Protein AF-X1EGP6-F1 (afdb_monomer)

Radius of gyration: 18.53 Å; Cα contacts (8 Å, |Δi|>4): 565; chains: 1; bounding box: 40×56×49 Å

Secondary structure (DSSP, 8-state):
--S--SGGGHHHHHHHHHHHHHHTT--EEE-TT--EEEEES--SSEEEEEEE---SS-SS---PEEEEETTTTEEEEE-TT---HHHHHHHHHHHHHHTT-SSEEEEEES-TTTTSHHHHT--GGGTTTEEEEEE---SSSSEEEEEETTEESS-HHHHHHHHHHHHHHT-EEEEES--HHHHHHHTT---B-EEEE--SEESTTSTT-EEEHHHHHHHHHHHHHHHHHH-S---B-PPP--HHHHHHHHHHHHHHHHHTT-----

Structure (mmCIF, N/CA/C/O backbone):
data_AF-X1EGP6-F1
#
_entry.id   AF-X1EGP6-F1
#
loop_
_atom_site.group_PDB
_atom_site.id
_atom_site.type_symbol
_atom_site.label_atom_id
_atom_site.label_alt_id
_atom_site.label_comp_id
_atom_site.label_asym_id
_atom_site.label_entity_id
_atom_site.label_seq_id
_atom_site.pdbx_PDB_ins_code
_atom_site.Cartn_x
_atom_site.Cartn_y
_atom_site.Cartn_z
_atom_site.occupancy
_atom_site.B_iso_or_equiv
_atom_site.auth_seq_id
_atom_site.auth_comp_id
_atom_site.auth_asym_id
_atom_site.auth_atom_id
_atom_site.pdbx_PDB_model_num
ATOM 1 N N . LEU A 1 1 ? 0.114 -5.505 -13.555 1.00 90.62 1 LEU A N 1
ATOM 2 C CA . LEU A 1 1 ? 1.239 -4.947 -14.344 1.00 90.62 1 LEU A CA 1
ATOM 3 C C . LEU A 1 1 ? 0.811 -4.610 -15.776 1.00 90.62 1 LEU A C 1
ATOM 5 O O . LEU A 1 1 ? 0.885 -3.447 -16.137 1.00 90.62 1 LEU A O 1
ATOM 9 N N . SER A 1 2 ? 0.251 -5.545 -16.552 1.00 90.25 2 SER A N 1
ATOM 10 C CA . SER A 1 2 ? -0.150 -5.289 -17.954 1.00 90.25 2 SER A CA 1
ATOM 11 C C . SER A 1 2 ? -1.388 -4.402 -18.164 1.00 90.25 2 SER A C 1
ATOM 13 O O . SER A 1 2 ? -1.715 -4.090 -19.301 1.00 90.25 2 SER A O 1
ATOM 15 N N . VAL A 1 3 ? -2.104 -4.006 -17.109 1.00 90.94 3 VAL A N 1
ATOM 16 C CA . VAL A 1 3 ? -3.270 -3.115 -17.236 1.00 90.94 3 VAL A CA 1
ATOM 17 C C . VAL A 1 3 ? -2.772 -1.675 -17.441 1.00 90.94 3 VAL A C 1
ATOM 19 O O . VAL A 1 3 ? -1.978 -1.217 -16.611 1.00 90.94 3 VAL A O 1
ATOM 22 N N . PRO A 1 4 ? -3.175 -0.972 -18.517 1.00 89.38 4 PRO A N 1
ATOM 23 C CA . PRO A 1 4 ? -2.890 0.453 -18.695 1.00 89.38 4 PRO A CA 1
ATOM 24 C C . PRO A 1 4 ? -3.544 1.284 -17.587 1.00 89.38 4 PRO A C 1
ATOM 26 O O . PRO A 1 4 ? -4.642 0.946 -17.150 1.00 89.38 4 PRO A O 1
ATOM 29 N N . ALA A 1 5 ? -2.881 2.348 -17.133 1.00 87.00 5 ALA A N 1
ATOM 30 C CA . ALA A 1 5 ? -3.402 3.155 -16.026 1.00 87.00 5 ALA A CA 1
ATOM 31 C C . ALA A 1 5 ? -2.986 4.636 -16.043 1.00 87.00 5 ALA A C 1
ATOM 33 O O . ALA A 1 5 ? -3.242 5.350 -15.086 1.00 87.00 5 ALA A O 1
ATOM 34 N N . SER A 1 6 ? -2.347 5.117 -17.107 1.00 83.38 6 SER A N 1
ATOM 35 C CA . SER A 1 6 ? -1.965 6.525 -17.224 1.00 83.38 6 SER A CA 1
ATOM 36 C C . SER A 1 6 ? -3.078 7.373 -17.831 1.00 83.38 6 SER A C 1
ATOM 38 O O . SER A 1 6 ? -3.797 6.894 -18.709 1.00 83.38 6 SER A O 1
ATOM 40 N N . GLY A 1 7 ? -3.210 8.622 -17.360 1.00 78.19 7 GLY A N 1
ATOM 41 C CA . GLY A 1 7 ? -4.213 9.622 -17.772 1.00 78.19 7 GLY A CA 1
ATOM 42 C C . GLY A 1 7 ? -5.573 9.033 -18.168 1.00 78.19 7 GLY A C 1
ATOM 43 O O . GLY A 1 7 ? -6.184 8.311 -17.387 1.00 78.19 7 GLY A O 1
ATOM 44 N N . ASP A 1 8 ? -6.031 9.278 -19.400 1.00 73.62 8 ASP A N 1
ATOM 45 C CA . ASP A 1 8 ? -7.315 8.787 -19.934 1.00 73.62 8 ASP A CA 1
ATOM 46 C C . ASP A 1 8 ? -7.494 7.253 -19.901 1.00 73.62 8 ASP A C 1
ATOM 48 O O . ASP A 1 8 ? -8.613 6.750 -20.015 1.00 73.62 8 ASP A O 1
ATOM 52 N N . CYS A 1 9 ? -6.418 6.475 -19.740 1.00 84.69 9 CYS A N 1
ATOM 53 C CA . CYS A 1 9 ? -6.480 5.017 -19.635 1.00 84.69 9 CYS A CA 1
ATOM 54 C C . CYS A 1 9 ? -6.742 4.510 -18.207 1.00 84.69 9 CYS A C 1
ATOM 56 O O . CYS A 1 9 ? -6.888 3.299 -18.026 1.00 84.69 9 CYS A O 1
ATOM 58 N N . ILE A 1 10 ? -6.850 5.389 -17.204 1.00 89.19 10 ILE A N 1
ATOM 59 C CA . ILE A 1 10 ? -7.122 5.008 -15.806 1.00 89.19 10 ILE A CA 1
ATOM 60 C C . ILE A 1 10 ? -8.377 4.134 -15.653 1.00 89.19 10 ILE A C 1
ATOM 62 O O . ILE A 1 10 ? -8.416 3.218 -14.826 1.00 89.19 10 ILE A O 1
ATOM 66 N N . TYR A 1 11 ? -9.369 4.338 -16.525 1.00 91.88 11 TYR A N 1
ATOM 67 C CA . TYR A 1 11 ? -10.595 3.546 -16.581 1.00 91.88 11 TYR A CA 1
ATOM 68 C C . TYR A 1 11 ? -10.334 2.034 -16.674 1.00 91.88 11 TYR A C 1
ATOM 70 O O . TYR A 1 11 ? -11.084 1.243 -16.101 1.00 91.88 11 TYR A O 1
ATOM 78 N N . PHE A 1 12 ? -9.267 1.598 -17.354 1.00 94.50 12 PHE A N 1
ATOM 79 C CA . PHE A 1 12 ? -8.940 0.173 -17.445 1.00 94.50 12 PHE A CA 1
ATOM 80 C C . PHE A 1 12 ? -8.523 -0.407 -16.093 1.00 94.50 12 PHE A C 1
ATOM 82 O O . PHE A 1 12 ? -8.929 -1.525 -15.764 1.00 94.50 12 PHE A O 1
ATOM 89 N N . MET A 1 13 ? -7.763 0.348 -15.296 1.00 95.94 13 MET A N 1
ATOM 90 C CA . MET A 1 13 ? -7.395 -0.056 -13.940 1.00 95.94 13 MET A CA 1
ATOM 91 C C . MET A 1 13 ? -8.609 -0.065 -13.014 1.00 95.94 13 MET A C 1
ATOM 93 O O . MET A 1 13 ? -8.844 -1.055 -12.320 1.00 95.94 13 MET A O 1
ATOM 97 N N . GLN A 1 14 ? -9.432 0.984 -13.068 1.00 96.12 14 GLN A N 1
ATOM 98 C CA . GLN A 1 14 ? -10.674 1.059 -12.297 1.00 96.12 14 GLN A CA 1
ATOM 99 C C . GLN A 1 14 ? -11.585 -0.130 -12.613 1.00 96.12 14 GLN A C 1
ATOM 101 O O . GLN A 1 14 ? -12.039 -0.836 -11.712 1.00 96.12 14 GLN A O 1
ATOM 106 N N . LYS A 1 15 ? -11.791 -0.420 -13.903 1.00 96.56 15 LYS A N 1
ATOM 107 C CA . LYS A 1 15 ? -12.573 -1.573 -14.349 1.00 96.56 15 LYS A CA 1
ATOM 108 C C . LYS A 1 15 ? -11.979 -2.890 -13.854 1.00 96.56 15 LYS A C 1
ATOM 110 O O . LYS A 1 15 ? -12.721 -3.719 -13.335 1.00 96.56 15 LYS A O 1
ATOM 115 N N . TYR A 1 16 ? -10.666 -3.078 -13.982 1.00 97.44 16 TYR A N 1
ATOM 116 C CA . TYR A 1 16 ? -9.986 -4.280 -13.498 1.00 97.44 16 TYR A CA 1
ATOM 117 C C . TYR A 1 16 ? -10.228 -4.507 -11.998 1.00 97.44 16 TYR A C 1
ATOM 119 O O . TYR A 1 16 ? -10.568 -5.618 -11.587 1.00 97.44 16 TYR A O 1
ATOM 127 N N . ILE A 1 17 ? -10.108 -3.453 -11.186 1.00 98.31 17 ILE A N 1
ATOM 128 C CA . ILE A 1 17 ? -10.360 -3.516 -9.744 1.00 98.31 17 ILE A CA 1
ATOM 129 C C . ILE A 1 17 ? -11.830 -3.857 -9.475 1.00 98.31 17 ILE A C 1
ATOM 131 O O . ILE A 1 17 ? -12.106 -4.797 -8.732 1.00 98.31 17 ILE A O 1
ATOM 135 N N . MET A 1 18 ? -12.781 -3.164 -10.103 1.00 98.19 18 MET A N 1
ATOM 136 C CA . MET A 1 18 ? -14.218 -3.401 -9.894 1.00 98.19 18 MET A CA 1
ATOM 137 C C . MET A 1 18 ? -14.656 -4.815 -10.317 1.00 98.19 18 MET A C 1
ATOM 139 O O . MET A 1 18 ? -15.439 -5.461 -9.610 1.00 98.19 18 MET A O 1
ATOM 143 N N . ASP A 1 19 ? -14.113 -5.335 -11.421 1.00 98.12 19 ASP A N 1
ATOM 144 C CA . ASP A 1 19 ? -14.348 -6.710 -11.875 1.00 98.12 19 ASP A CA 1
ATOM 145 C C . ASP A 1 19 ? -13.755 -7.724 -10.874 1.00 98.12 19 ASP A C 1
ATOM 147 O O . ASP A 1 19 ? -14.406 -8.712 -10.516 1.00 98.12 19 ASP A O 1
ATOM 151 N N . PHE A 1 20 ? -12.551 -7.461 -10.346 1.00 98.31 20 PHE A N 1
ATOM 152 C CA . PHE A 1 20 ? -11.940 -8.287 -9.301 1.00 98.31 20 PHE A CA 1
ATOM 153 C C . PHE A 1 20 ? -12.785 -8.313 -8.020 1.00 98.31 20 PHE A C 1
ATOM 155 O O . PHE A 1 20 ? -13.036 -9.393 -7.476 1.00 98.31 20 PHE A O 1
ATOM 162 N N . LEU A 1 21 ? -13.254 -7.154 -7.547 1.00 98.19 21 LEU A N 1
ATOM 163 C CA . LEU A 1 21 ? -14.113 -7.046 -6.364 1.00 98.19 21 LEU A CA 1
ATOM 164 C C . LEU A 1 21 ? -15.401 -7.853 -6.546 1.00 98.19 21 LEU A C 1
ATOM 166 O O . LEU A 1 21 ? -15.738 -8.679 -5.691 1.00 98.19 21 LEU A O 1
ATOM 170 N N . SER A 1 22 ? -16.039 -7.707 -7.709 1.00 97.31 22 SER A N 1
ATOM 171 C CA . SER A 1 22 ? -17.236 -8.462 -8.085 1.00 97.31 22 SER A CA 1
ATOM 172 C C . SER A 1 22 ? -16.985 -9.972 -8.056 1.00 97.31 22 SER A C 1
ATOM 174 O O . SER A 1 22 ? -17.778 -10.717 -7.481 1.00 97.31 22 SER A O 1
ATOM 176 N N . SER A 1 23 ? -15.844 -10.435 -8.583 1.00 97.00 23 SER A N 1
ATOM 177 C CA . SER A 1 23 ? -15.463 -11.858 -8.559 1.00 97.00 23 SER A CA 1
ATOM 178 C C . SER A 1 23 ? -15.250 -12.421 -7.146 1.00 97.00 23 SER A C 1
ATOM 180 O O . SER A 1 23 ? -15.393 -13.623 -6.924 1.00 97.00 23 SER A O 1
ATOM 182 N N . CYS A 1 24 ? -14.937 -11.555 -6.178 1.00 95.31 24 CYS A N 1
ATOM 183 C CA . CYS A 1 24 ? -14.772 -11.913 -4.771 1.00 95.31 24 CYS A CA 1
ATOM 184 C C . CYS A 1 24 ? -16.060 -11.733 -3.948 1.00 95.31 24 CYS A C 1
ATOM 186 O O . CYS A 1 24 ? -16.034 -11.975 -2.740 1.00 95.31 24 CYS A O 1
ATOM 188 N N . GLY A 1 25 ? -17.163 -11.282 -4.559 1.00 96.44 25 GLY A N 1
ATOM 189 C CA . GLY A 1 25 ? -18.397 -10.941 -3.847 1.00 96.44 25 GLY A CA 1
ATOM 190 C C . GLY A 1 25 ? -18.243 -9.745 -2.901 1.00 96.44 25 GLY A C 1
ATOM 191 O O . GLY A 1 25 ? -18.940 -9.665 -1.891 1.00 96.44 25 GLY A O 1
ATOM 192 N N . VAL A 1 26 ? -17.302 -8.843 -3.191 1.00 97.19 26 VAL A N 1
ATOM 193 C CA . VAL A 1 26 ? -17.048 -7.623 -2.417 1.00 97.19 26 VAL A CA 1
ATOM 194 C C . VAL A 1 26 ? -17.556 -6.426 -3.211 1.00 97.19 26 VAL A C 1
ATOM 196 O O . VAL A 1 26 ? -17.335 -6.332 -4.414 1.00 97.19 26 VAL A O 1
ATOM 199 N N . TYR A 1 27 ? -18.232 -5.502 -2.535 1.00 96.25 27 TYR A N 1
ATOM 200 C CA . TYR A 1 27 ? -18.667 -4.246 -3.136 1.00 96.25 27 TYR A CA 1
ATOM 201 C C . TYR A 1 27 ? -17.575 -3.177 -3.002 1.00 96.25 27 TYR A C 1
ATOM 203 O O . TYR A 1 27 ? -16.985 -3.022 -1.931 1.00 96.25 27 TYR A O 1
ATOM 211 N N . GLY A 1 28 ? -17.333 -2.440 -4.085 1.00 97.00 28 GLY A N 1
ATOM 212 C CA . GLY A 1 28 ? -16.542 -1.213 -4.097 1.00 97.00 28 GLY A CA 1
ATOM 213 C C . GLY A 1 28 ? -17.399 -0.044 -4.569 1.00 97.00 28 GLY A C 1
ATOM 214 O O . GLY A 1 28 ? -18.297 -0.227 -5.390 1.00 97.00 28 GLY A O 1
ATOM 215 N N . GLN A 1 29 ? -17.127 1.148 -4.050 1.00 97.56 29 GLN A N 1
ATOM 216 C CA . GLN A 1 29 ? -17.759 2.394 -4.470 1.00 97.56 29 GLN A CA 1
ATOM 217 C C . GLN A 1 29 ? -16.713 3.284 -5.125 1.00 97.56 29 GLN A C 1
ATOM 219 O O . GLN A 1 29 ? -15.664 3.512 -4.535 1.00 97.56 29 GLN A O 1
ATOM 224 N N . MET A 1 30 ? -17.018 3.807 -6.308 1.00 97.56 30 MET A N 1
ATOM 225 C CA . MET A 1 30 ? -16.185 4.808 -6.964 1.00 97.56 30 MET A CA 1
ATOM 226 C C . MET A 1 30 ? -16.781 6.202 -6.746 1.00 97.56 30 MET A C 1
ATOM 228 O O . MET A 1 30 ? -18.004 6.345 -6.823 1.00 97.56 30 MET A O 1
ATOM 232 N N . ASP A 1 31 ? -15.952 7.196 -6.436 1.00 95.94 31 ASP A N 1
ATOM 233 C CA . ASP A 1 31 ? -16.383 8.597 -6.347 1.00 95.94 31 ASP A CA 1
ATOM 234 C C . ASP A 1 31 ? -16.253 9.334 -7.692 1.00 95.94 31 ASP A C 1
ATOM 236 O O . ASP A 1 31 ? -15.893 8.753 -8.717 1.00 95.94 31 ASP A O 1
ATOM 240 N N . GLU A 1 32 ? -16.573 10.629 -7.693 1.00 94.19 32 GLU A N 1
ATOM 241 C CA . GLU A 1 32 ? -16.486 11.483 -8.884 1.00 94.19 32 GLU A CA 1
ATOM 242 C C . GLU A 1 32 ? -15.041 11.764 -9.327 1.00 94.19 32 GLU A C 1
ATOM 244 O O . GLU A 1 32 ? -14.810 12.068 -10.496 1.00 94.19 32 GLU A O 1
ATOM 249 N N . LEU A 1 33 ? -14.070 11.634 -8.417 1.00 93.31 33 LEU A N 1
ATOM 250 C CA . LEU A 1 33 ? -12.639 11.783 -8.699 1.00 93.31 33 LEU A CA 1
ATOM 251 C C . LEU A 1 33 ? -12.014 10.480 -9.213 1.00 93.31 33 LEU A C 1
ATOM 253 O O . LEU A 1 33 ? -10.855 10.465 -9.627 1.00 93.31 33 LEU A O 1
ATOM 257 N N . GLY A 1 34 ? -12.784 9.392 -9.220 1.00 94.31 34 GLY A N 1
ATOM 258 C CA . GLY A 1 34 ? -12.349 8.081 -9.665 1.00 94.31 34 GLY A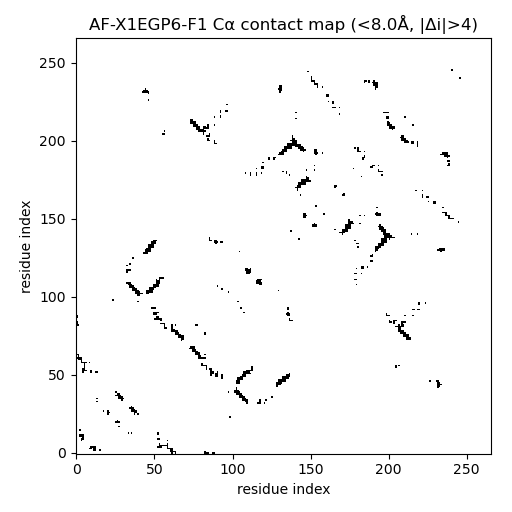 CA 1
ATOM 259 C C . GLY A 1 34 ? -11.623 7.269 -8.596 1.00 94.31 34 GLY A C 1
ATOM 260 O O . GLY A 1 34 ? -11.069 6.229 -8.948 1.00 94.31 34 GLY A O 1
ATOM 261 N N . ASN A 1 35 ? -11.626 7.696 -7.330 1.00 97.38 35 ASN A N 1
ATOM 262 C CA . ASN A 1 35 ? -11.131 6.895 -6.212 1.00 97.38 35 ASN A CA 1
ATOM 263 C C . ASN A 1 35 ? -12.056 5.700 -5.983 1.00 97.38 35 ASN A C 1
ATOM 265 O O . ASN A 1 35 ? -13.274 5.829 -6.107 1.00 97.38 35 ASN A O 1
ATOM 269 N N . ILE A 1 36 ? -11.506 4.552 -5.583 1.00 98.56 36 ILE A N 1
ATOM 270 C CA . ILE A 1 36 ? -12.293 3.352 -5.266 1.00 98.56 36 ILE A CA 1
ATOM 271 C C . ILE A 1 36 ? -12.195 3.040 -3.775 1.00 98.56 36 ILE A C 1
ATOM 273 O O . ILE A 1 36 ? -11.120 2.760 -3.254 1.00 98.56 36 ILE A O 1
ATOM 277 N N . TYR A 1 37 ? -13.343 3.008 -3.108 1.00 98.62 37 TYR A N 1
ATOM 278 C CA . TYR A 1 37 ? -13.504 2.745 -1.684 1.00 98.62 37 TYR A CA 1
ATOM 279 C C . TYR A 1 37 ? -14.101 1.362 -1.444 1.00 98.62 37 TYR A C 1
ATOM 281 O O . TYR A 1 37 ? -15.135 1.000 -2.007 1.00 98.62 37 TYR A O 1
ATOM 289 N N . ILE A 1 38 ? -13.473 0.587 -0.566 1.00 98.75 38 ILE A N 1
ATOM 290 C CA . ILE A 1 38 ? -13.874 -0.782 -0.243 1.00 98.75 38 ILE A CA 1
ATOM 291 C C . ILE A 1 38 ? -13.998 -0.914 1.268 1.00 98.75 38 ILE A C 1
ATOM 293 O O . ILE A 1 38 ? -13.071 -0.596 2.014 1.00 98.75 38 ILE A O 1
ATOM 297 N N . VAL A 1 39 ? -15.128 -1.457 1.719 1.00 98.44 39 VAL A N 1
ATOM 298 C CA . VAL A 1 39 ? -15.353 -1.828 3.119 1.00 98.44 39 VAL A CA 1
ATOM 299 C C . VAL A 1 39 ? -15.719 -3.304 3.172 1.00 98.44 39 VAL A C 1
ATOM 301 O O . VAL A 1 39 ? -16.745 -3.719 2.635 1.00 98.44 39 VAL A O 1
ATOM 304 N N . LYS A 1 40 ? -14.886 -4.109 3.832 1.00 98.38 40 LYS A N 1
ATOM 305 C CA . LYS A 1 40 ? -15.141 -5.533 4.067 1.00 98.38 40 LYS A CA 1
ATOM 306 C C . LYS A 1 40 ? -15.245 -5.803 5.564 1.00 98.38 40 LYS A C 1
ATOM 308 O O . LYS A 1 40 ? -14.425 -5.316 6.342 1.00 98.38 40 LYS A O 1
ATOM 313 N N . GLY A 1 41 ? -16.223 -6.619 5.952 1.00 97.56 41 GLY A N 1
ATOM 314 C CA . GLY A 1 41 ? -16.431 -7.043 7.338 1.00 97.56 41 GLY A CA 1
ATOM 315 C C . GLY A 1 41 ? -17.064 -5.970 8.224 1.00 97.56 41 GLY A C 1
ATOM 316 O O . GLY A 1 41 ? -17.647 -5.004 7.738 1.00 97.56 41 GLY A O 1
ATOM 317 N N . LYS A 1 42 ? -16.987 -6.175 9.544 1.00 97.38 42 LYS A N 1
ATOM 318 C CA . LYS A 1 42 ? -17.475 -5.234 10.564 1.00 97.38 42 LYS A CA 1
ATOM 319 C C . LYS A 1 42 ? -16.436 -5.068 11.668 1.00 97.38 42 LYS A C 1
ATOM 321 O O . LYS A 1 42 ? -15.973 -6.060 12.234 1.00 97.38 42 LYS A O 1
ATOM 326 N N . ALA A 1 43 ? -16.094 -3.831 12.004 1.00 97.19 43 ALA A N 1
ATOM 327 C CA . ALA A 1 43 ? -15.237 -3.490 13.136 1.00 97.19 43 ALA A CA 1
ATOM 328 C C . ALA A 1 43 ? -15.626 -2.132 13.722 1.00 97.19 43 ALA A C 1
ATOM 330 O O . ALA A 1 43 ? -16.236 -1.313 13.047 1.00 97.19 43 ALA A O 1
ATOM 331 N N . LYS A 1 44 ? -15.237 -1.898 14.982 1.00 97.12 44 LYS A N 1
ATOM 332 C CA . LYS A 1 44 ? -15.280 -0.555 15.578 1.00 97.12 44 LYS A CA 1
ATOM 333 C C . LYS A 1 44 ? -14.235 0.363 14.939 1.00 97.12 44 LYS A C 1
ATOM 335 O O . LYS A 1 44 ? -14.513 1.533 14.744 1.00 97.12 44 LYS A O 1
ATOM 340 N N . TYR A 1 45 ? -13.044 -0.180 14.677 1.00 98.56 45 TYR A N 1
ATOM 341 C CA . TYR A 1 45 ? -11.963 0.517 13.991 1.00 98.56 45 TYR A CA 1
ATOM 342 C C . TYR A 1 45 ? -11.316 -0.404 12.956 1.00 98.56 45 TYR A C 1
ATOM 344 O O . TYR A 1 45 ? -10.808 -1.468 13.326 1.00 98.56 45 TYR A O 1
ATOM 352 N N . TYR A 1 46 ? -11.343 -0.026 11.681 1.00 98.81 46 TYR A N 1
ATOM 353 C CA . TYR A 1 46 ? -10.837 -0.849 10.582 1.00 98.81 46 TYR A CA 1
ATOM 354 C C . TYR A 1 46 ? -9.328 -0.663 10.375 1.00 98.81 46 TYR A C 1
ATOM 356 O O . TYR A 1 46 ? -8.844 0.468 10.418 1.00 98.81 46 TYR A O 1
ATOM 364 N N . PRO A 1 47 ? -8.564 -1.731 10.077 1.00 98.75 47 PRO A N 1
ATOM 365 C CA . PRO A 1 47 ? -7.300 -1.551 9.379 1.00 98.75 47 PRO A CA 1
ATOM 366 C C . PRO A 1 47 ? -7.598 -0.938 8.009 1.00 98.75 47 PRO A C 1
ATOM 368 O O . PRO A 1 47 ? -8.488 -1.430 7.310 1.00 98.75 47 PRO A O 1
ATOM 371 N N . CYS A 1 48 ? -6.867 0.108 7.636 1.00 98.81 48 CYS A N 1
ATOM 372 C CA . CYS A 1 48 ? -7.000 0.738 6.330 1.00 98.81 48 CYS A CA 1
ATOM 373 C C . CYS A 1 48 ? -5.736 0.510 5.494 1.00 98.81 48 CYS A C 1
ATOM 375 O O . CYS A 1 48 ? -4.626 0.719 5.986 1.00 98.81 48 CYS A O 1
ATOM 377 N N . LEU A 1 49 ? -5.905 0.050 4.257 1.00 98.88 49 LEU A N 1
ATOM 378 C CA . LEU A 1 49 ? -4.839 -0.062 3.262 1.00 98.88 49 LEU A CA 1
ATOM 379 C C . LEU A 1 49 ? -5.052 0.970 2.160 1.00 98.88 49 LEU A C 1
ATOM 381 O O . LEU A 1 49 ? -6.200 1.263 1.820 1.00 98.88 49 LEU A O 1
ATOM 385 N N . THR A 1 50 ? -3.961 1.470 1.588 1.00 98.56 50 THR A N 1
ATOM 386 C 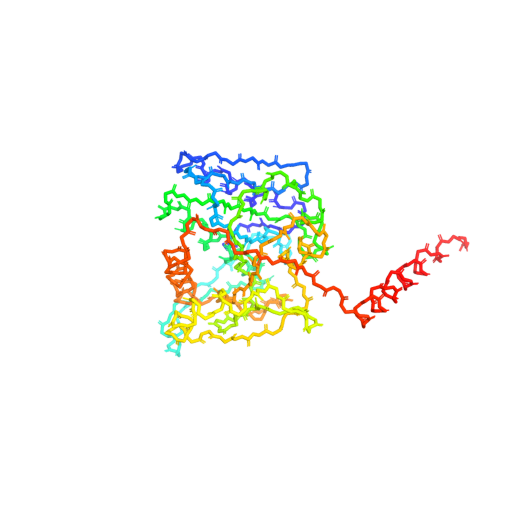CA . THR A 1 50 ? -4.029 2.366 0.434 1.00 98.56 50 THR A CA 1
ATOM 387 C C . THR A 1 50 ? -2.912 2.119 -0.573 1.00 98.56 50 THR A C 1
ATOM 389 O O . THR A 1 50 ? -1.835 1.644 -0.207 1.00 98.56 50 THR A O 1
ATOM 392 N N . ALA A 1 51 ? -3.215 2.426 -1.829 1.00 97.94 51 ALA A N 1
ATOM 393 C CA . ALA A 1 51 ? -2.342 2.418 -2.998 1.00 97.94 51 ALA A CA 1
ATOM 394 C C . ALA A 1 51 ? -2.928 3.396 -4.029 1.00 97.94 51 ALA A C 1
ATOM 396 O O . ALA A 1 51 ? -4.140 3.649 -3.993 1.00 97.94 51 ALA A O 1
ATOM 397 N N . HIS A 1 52 ? -2.122 3.910 -4.953 1.00 96.12 52 HIS A N 1
ATOM 398 C CA . HIS A 1 52 ? -2.640 4.723 -6.058 1.00 96.12 52 HIS A CA 1
ATOM 399 C C . HIS A 1 52 ? -2.821 3.883 -7.328 1.00 96.12 52 HIS A C 1
ATOM 401 O O . HIS A 1 52 ? -2.299 2.773 -7.456 1.00 96.12 52 HIS A O 1
ATOM 407 N N . MET A 1 53 ? -3.701 4.340 -8.218 1.00 94.94 53 MET A N 1
ATOM 408 C CA . MET A 1 53 ? -4.060 3.610 -9.437 1.00 94.94 53 MET A CA 1
ATOM 409 C C . MET A 1 53 ? -3.326 4.103 -10.668 1.00 94.94 53 MET A C 1
ATOM 411 O O . MET A 1 53 ? -3.176 3.327 -11.616 1.00 94.94 53 MET A O 1
ATOM 415 N N . ASP A 1 54 ? -2.960 5.379 -10.687 1.00 89.62 54 ASP A N 1
ATOM 416 C CA . ASP A 1 54 ? -2.307 6.004 -11.816 1.00 89.62 54 ASP A CA 1
ATOM 417 C C . ASP A 1 54 ? -0.839 5.587 -11.937 1.00 89.62 54 ASP A C 1
ATOM 419 O O . ASP A 1 54 ? -0.284 4.823 -11.153 1.00 89.62 54 ASP A O 1
ATOM 423 N N . THR A 1 55 ? -0.231 5.962 -13.053 1.00 88.00 55 THR A N 1
ATOM 424 C CA . THR A 1 55 ? 1.186 5.719 -13.298 1.00 88.00 55 THR A CA 1
ATOM 425 C C . THR A 1 55 ? 1.694 6.760 -14.281 1.00 88.00 55 THR A C 1
ATOM 427 O O . THR A 1 55 ? 0.964 7.170 -15.190 1.00 88.00 55 THR A O 1
ATOM 430 N N . VAL A 1 56 ? 2.956 7.162 -14.145 1.00 85.25 56 VAL A N 1
ATOM 431 C CA . VAL A 1 56 ? 3.589 8.153 -15.035 1.00 85.25 56 VAL A CA 1
ATOM 432 C C . VAL A 1 56 ? 3.897 7.629 -16.444 1.00 85.25 56 VAL A C 1
ATOM 434 O O . VAL A 1 56 ? 4.240 8.408 -17.337 1.00 85.25 56 VAL A O 1
ATOM 437 N N . HIS A 1 57 ? 3.812 6.314 -16.671 1.00 84.38 57 HIS A N 1
ATOM 438 C CA . HIS A 1 57 ? 4.205 5.697 -17.945 1.00 84.38 57 HIS A CA 1
ATOM 439 C C . HIS A 1 57 ? 3.191 5.924 -19.067 1.00 84.38 57 HIS A C 1
ATOM 441 O O . HIS A 1 57 ? 2.031 6.251 -18.844 1.00 84.38 57 HIS A O 1
ATOM 447 N N . ARG A 1 58 ? 3.615 5.737 -20.320 1.00 72.44 58 ARG A N 1
ATOM 448 C CA . ARG A 1 58 ? 2.794 6.039 -21.505 1.00 72.44 58 ARG A CA 1
ATOM 449 C C . ARG A 1 58 ? 1.502 5.221 -21.598 1.00 72.44 58 ARG A C 1
ATOM 451 O O . ARG A 1 58 ? 1.360 4.147 -21.020 1.00 72.44 58 ARG A O 1
ATOM 458 N N . TYR A 1 59 ? 0.581 5.741 -22.408 1.00 65.75 59 TYR A N 1
ATOM 459 C CA . TYR A 1 59 ? -0.734 5.187 -22.747 1.00 65.75 59 TYR A CA 1
ATOM 460 C C . TYR A 1 59 ? -0.656 3.938 -23.642 1.00 65.75 59 TYR A C 1
ATOM 462 O O . TYR A 1 59 ? -1.244 3.888 -24.722 1.00 65.75 59 TYR A O 1
ATOM 470 N N . ALA A 1 60 ? 0.103 2.928 -23.232 1.00 68.25 60 ALA A N 1
ATOM 471 C CA . ALA A 1 60 ? 0.200 1.660 -23.935 1.00 68.25 60 ALA A CA 1
ATOM 472 C C . ALA A 1 60 ? 0.049 0.500 -22.954 1.00 68.25 60 ALA A C 1
ATOM 474 O O . ALA A 1 60 ? 0.349 0.609 -21.768 1.00 68.25 60 ALA A O 1
ATOM 475 N N . THR A 1 61 ? -0.434 -0.636 -23.459 1.00 78.19 61 THR A N 1
ATOM 476 C CA . THR A 1 61 ? -0.398 -1.893 -22.704 1.00 78.19 61 THR A CA 1
ATOM 477 C C . THR A 1 61 ? 1.066 -2.291 -22.522 1.00 78.19 61 THR A C 1
ATOM 479 O O . THR A 1 61 ? 1.725 -2.550 -23.532 1.00 78.19 61 THR A O 1
ATOM 482 N N . PRO A 1 62 ? 1.591 -2.355 -21.283 1.00 79.75 62 PRO A N 1
ATOM 483 C CA . PRO A 1 62 ? 2.980 -2.727 -21.073 1.00 79.75 62 PRO A CA 1
ATOM 484 C C . PRO A 1 62 ? 3.228 -4.151 -21.572 1.00 79.75 62 PRO A C 1
ATOM 486 O O . PRO A 1 62 ? 2.539 -5.094 -21.166 1.00 79.75 62 PRO A O 1
ATOM 489 N N . GLN A 1 63 ? 4.233 -4.310 -22.431 1.00 86.44 63 GLN A N 1
ATOM 490 C CA . GLN A 1 63 ? 4.740 -5.619 -22.839 1.00 86.44 63 GLN A CA 1
ATOM 491 C C . GLN A 1 63 ? 5.616 -6.161 -21.711 1.00 86.44 63 GLN A C 1
ATOM 493 O O . GLN A 1 63 ? 6.818 -5.906 -21.657 1.00 86.44 63 GLN A O 1
ATOM 498 N N . VAL A 1 64 ? 4.979 -6.838 -20.754 1.00 91.12 64 VAL A N 1
ATOM 499 C CA . VAL A 1 64 ? 5.661 -7.350 -19.563 1.00 91.12 64 VAL A CA 1
ATOM 500 C C . VAL A 1 64 ? 6.574 -8.510 -19.946 1.00 91.12 64 VAL A C 1
ATOM 502 O O . VAL A 1 64 ? 6.118 -9.524 -20.473 1.00 91.12 64 VAL A O 1
ATOM 505 N N . VAL A 1 65 ? 7.853 -8.371 -19.620 1.00 93.56 65 VAL A N 1
ATOM 506 C CA . VAL A 1 65 ? 8.864 -9.417 -19.732 1.00 93.56 65 VAL A CA 1
ATOM 507 C C . VAL A 1 65 ? 9.098 -10.009 -18.349 1.00 93.56 65 VAL A C 1
ATOM 509 O O . VAL A 1 65 ? 9.367 -9.290 -17.389 1.00 93.56 65 VAL A O 1
ATOM 512 N N . GLU A 1 66 ? 8.996 -11.331 -18.250 1.00 96.19 66 GLU A N 1
ATOM 513 C CA . GLU A 1 66 ? 9.365 -12.093 -17.058 1.00 96.19 66 GLU A CA 1
ATOM 514 C C . GLU A 1 66 ? 10.763 -12.687 -17.255 1.00 96.19 66 GLU A C 1
ATOM 516 O O . GLU A 1 66 ? 11.052 -13.311 -18.276 1.00 96.19 66 GLU A O 1
ATOM 521 N N . SER A 1 67 ? 11.623 -12.526 -16.255 1.00 96.00 67 SER A N 1
ATOM 522 C CA . SER A 1 67 ? 12.929 -13.183 -16.180 1.00 96.00 67 SER A CA 1
ATOM 523 C C . SER A 1 67 ? 13.163 -13.739 -14.778 1.00 96.00 67 SER A C 1
ATOM 525 O O . SER A 1 67 ? 12.493 -13.338 -13.826 1.00 96.00 67 SER A O 1
ATOM 527 N N . PHE A 1 68 ? 14.111 -14.663 -14.633 1.00 96.88 68 PHE A N 1
ATOM 528 C CA . PHE A 1 68 ? 14.582 -15.115 -13.327 1.00 96.88 68 PHE A CA 1
ATOM 529 C C . PHE A 1 68 ? 15.944 -14.488 -13.025 1.00 96.88 68 PHE A C 1
ATOM 531 O O . PHE A 1 68 ? 16.864 -14.613 -13.831 1.00 96.88 68 PHE A O 1
ATOM 538 N N . ASP A 1 69 ? 16.079 -13.844 -11.866 1.00 93.94 69 ASP A N 1
ATOM 539 C CA . ASP A 1 69 ? 17.351 -13.297 -11.390 1.00 93.94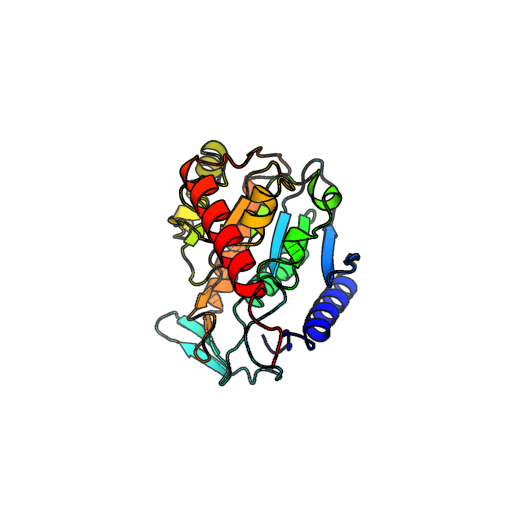 69 ASP A CA 1
ATOM 540 C C . ASP A 1 69 ? 17.892 -14.170 -10.249 1.00 93.94 69 ASP A C 1
ATOM 542 O O . ASP A 1 69 ? 17.289 -14.297 -9.177 1.00 93.94 69 ASP A O 1
ATOM 546 N N . GLU A 1 70 ? 19.052 -14.785 -10.483 1.00 93.06 70 GLU A N 1
ATOM 547 C CA . GLU A 1 70 ? 19.731 -15.657 -9.523 1.00 93.06 70 GLU A CA 1
ATOM 548 C C . GLU A 1 70 ? 20.179 -14.915 -8.256 1.00 93.06 70 GLU A C 1
ATOM 550 O O . GLU A 1 70 ? 20.226 -15.516 -7.182 1.00 93.06 70 GLU A O 1
ATOM 555 N N . LYS A 1 71 ? 20.463 -13.606 -8.334 1.00 89.62 71 LYS A N 1
ATOM 556 C CA . LYS A 1 71 ? 20.941 -12.816 -7.186 1.00 89.62 71 LYS A CA 1
ATOM 557 C C . LYS A 1 71 ? 19.867 -12.662 -6.118 1.00 89.62 71 LYS A C 1
ATOM 559 O O . LYS A 1 71 ? 20.164 -12.760 -4.929 1.00 89.62 71 LYS A O 1
ATOM 564 N N . CYS A 1 72 ? 18.623 -12.424 -6.527 1.00 87.81 72 CYS A N 1
ATOM 565 C CA . CYS A 1 72 ? 17.481 -12.356 -5.612 1.00 87.81 72 CYS A CA 1
ATOM 566 C C . CYS A 1 72 ? 16.719 -13.693 -5.512 1.00 87.81 72 CYS A C 1
ATOM 568 O O . CYS A 1 72 ? 15.861 -13.859 -4.630 1.00 87.81 72 CYS A O 1
ATOM 570 N N . ASN A 1 73 ? 17.075 -14.669 -6.359 1.00 93.19 73 ASN A N 1
ATOM 571 C CA . ASN A 1 73 ? 16.431 -15.974 -6.491 1.00 93.19 73 ASN A CA 1
ATOM 572 C C . ASN A 1 73 ? 14.907 -15.808 -6.603 1.00 93.19 73 ASN A C 1
ATOM 574 O O . ASN A 1 73 ? 14.141 -16.306 -5.767 1.00 93.19 73 ASN A O 1
ATOM 578 N N . SER A 1 74 ? 14.495 -14.996 -7.577 1.00 96.75 74 SER A N 1
ATOM 579 C CA . SER A 1 74 ? 13.116 -14.556 -7.778 1.00 96.75 74 SER A CA 1
ATOM 580 C C . SER A 1 74 ? 12.850 -14.274 -9.249 1.00 96.75 74 SER A C 1
ATOM 582 O O . SER A 1 74 ? 13.756 -13.934 -10.010 1.00 96.75 74 SER A O 1
ATOM 584 N N . LYS A 1 75 ? 11.570 -14.329 -9.621 1.00 97.75 75 LYS A N 1
ATOM 585 C CA . LYS A 1 75 ? 11.109 -13.680 -10.841 1.00 97.75 75 LYS A CA 1
ATOM 586 C C . LYS A 1 75 ? 11.250 -12.167 -10.719 1.00 97.75 75 LYS A C 1
ATOM 588 O O . LYS A 1 75 ? 10.984 -11.597 -9.651 1.00 97.75 75 LYS A O 1
ATOM 593 N N . VAL A 1 76 ? 11.652 -11.556 -11.823 1.00 97.44 76 VAL A N 1
ATOM 594 C CA . VAL A 1 76 ? 11.750 -10.117 -12.031 1.00 97.44 76 VAL A CA 1
ATOM 595 C C . VAL A 1 76 ? 10.941 -9.769 -13.272 1.00 97.44 76 VAL A C 1
ATOM 597 O O . VAL A 1 76 ? 11.093 -10.411 -14.316 1.00 97.44 76 VAL A O 1
ATOM 600 N N . PHE A 1 77 ? 10.088 -8.759 -13.144 1.00 97.31 77 PHE A N 1
ATOM 601 C CA . PHE A 1 77 ? 9.231 -8.273 -14.218 1.00 97.31 77 PHE A CA 1
ATOM 602 C C . PHE A 1 77 ? 9.680 -6.890 -14.670 1.00 97.31 77 PHE A C 1
ATOM 604 O O . PHE A 1 77 ? 9.879 -6.012 -13.831 1.00 97.31 77 PHE A O 1
ATOM 611 N N . THR A 1 78 ? 9.791 -6.691 -15.980 1.00 95.31 78 THR A N 1
ATOM 612 C CA . THR A 1 78 ? 10.134 -5.405 -16.610 1.00 95.31 78 THR A CA 1
ATOM 613 C C . THR A 1 78 ? 9.217 -5.126 -17.801 1.00 95.31 78 THR A C 1
ATOM 615 O O . THR A 1 78 ? 8.459 -5.999 -18.226 1.00 95.31 78 THR A O 1
ATOM 618 N N . ALA A 1 79 ? 9.253 -3.909 -18.339 1.00 93.12 79 ALA A N 1
ATOM 619 C CA . ALA A 1 79 ? 8.649 -3.570 -19.626 1.00 93.12 79 ALA A CA 1
ATOM 620 C C . ALA A 1 79 ? 9.460 -2.444 -20.281 1.00 93.12 79 ALA A C 1
ATOM 622 O O . ALA A 1 79 ? 9.987 -1.589 -19.578 1.00 93.12 79 ALA A O 1
ATOM 623 N N . GLU A 1 80 ? 9.556 -2.440 -21.612 1.00 88.81 80 GLU A N 1
ATOM 624 C CA . GLU A 1 80 ? 10.418 -1.509 -22.363 1.00 88.81 80 GLU A CA 1
ATOM 625 C C . GLU A 1 80 ? 10.071 -0.027 -22.134 1.00 88.81 80 GLU A C 1
ATOM 627 O O . GLU A 1 80 ? 10.966 0.806 -22.020 1.00 88.81 80 GLU A O 1
ATOM 632 N N . GLU A 1 81 ? 8.782 0.303 -22.016 1.00 86.75 81 GLU A N 1
ATOM 633 C CA . GLU A 1 81 ? 8.305 1.671 -21.760 1.00 86.75 81 GLU A CA 1
ATOM 634 C C . GLU A 1 81 ? 7.961 1.925 -20.280 1.00 86.75 81 GLU A C 1
ATOM 636 O O . GLU A 1 81 ? 7.189 2.832 -19.972 1.00 86.75 81 GLU A O 1
ATOM 641 N N . GLY A 1 82 ? 8.528 1.134 -19.363 1.00 88.81 82 GLY A N 1
ATOM 642 C CA . GLY A 1 82 ? 8.173 1.158 -17.945 1.00 88.81 82 GLY A CA 1
ATOM 643 C C . GLY A 1 82 ? 6.965 0.273 -17.630 1.00 88.81 82 GLY A C 1
ATOM 644 O O . GLY A 1 82 ? 6.026 0.122 -18.416 1.00 88.81 82 GLY A O 1
ATOM 645 N N . ILE A 1 83 ? 7.012 -0.395 -16.477 1.00 92.56 83 ILE A N 1
ATOM 646 C CA . ILE A 1 83 ? 6.035 -1.434 -16.121 1.00 92.56 83 ILE A CA 1
ATOM 647 C C . ILE A 1 83 ? 4.851 -0.893 -15.298 1.00 92.56 83 ILE A C 1
ATOM 649 O O . ILE A 1 83 ? 3.769 -1.501 -15.274 1.00 92.56 83 ILE A O 1
ATOM 653 N N . GLY A 1 84 ? 5.026 0.268 -14.664 1.00 93.19 84 GLY A N 1
ATOM 654 C CA . GLY A 1 84 ? 4.090 0.834 -13.695 1.00 93.19 84 GLY A CA 1
ATOM 655 C C . GLY A 1 84 ? 4.049 -0.017 -12.443 1.00 93.19 84 GLY A C 1
ATOM 656 O O . GLY A 1 84 ? 2.978 -0.450 -12.037 1.00 93.19 84 GLY A O 1
ATOM 657 N N . GLY A 1 85 ? 5.219 -0.379 -11.920 1.00 94.50 85 GLY A N 1
ATOM 658 C CA . GLY A 1 85 ? 5.330 -1.017 -10.612 1.00 94.50 85 GLY A CA 1
ATOM 659 C C . GLY A 1 85 ? 4.760 -0.099 -9.533 1.00 94.50 85 GLY A C 1
ATOM 660 O O . GLY A 1 85 ? 3.960 -0.563 -8.725 1.00 94.50 85 GLY A O 1
ATOM 661 N N . ASP A 1 86 ? 5.105 1.179 -9.636 1.00 93.69 86 ASP A N 1
ATOM 662 C CA . ASP A 1 86 ? 4.519 2.357 -9.006 1.00 93.69 86 ASP A CA 1
ATOM 663 C C . ASP A 1 86 ? 3.175 2.734 -9.689 1.00 93.69 86 ASP A C 1
ATOM 665 O O . ASP A 1 86 ? 3.158 3.134 -10.861 1.00 93.69 86 ASP A O 1
ATOM 669 N N . ASP A 1 87 ? 2.007 2.487 -9.081 1.00 94.94 87 ASP A N 1
ATOM 670 C CA . ASP A 1 87 ? 1.788 1.671 -7.866 1.00 94.94 87 ASP A CA 1
ATOM 671 C C . ASP A 1 87 ? 0.889 0.441 -8.108 1.00 94.94 87 ASP A C 1
ATOM 673 O O . ASP A 1 87 ? 0.132 -0.047 -7.258 1.00 94.94 87 ASP A O 1
ATOM 677 N N . LYS A 1 88 ? 1.005 -0.187 -9.289 1.00 96.69 88 LYS A N 1
ATOM 678 C CA . LYS A 1 88 ? 0.294 -1.457 -9.553 1.00 96.69 88 LYS A CA 1
ATOM 679 C C . LYS A 1 88 ? 0.718 -2.576 -8.597 1.00 96.69 88 LYS A C 1
ATOM 681 O O . LYS A 1 88 ? -0.025 -3.555 -8.446 1.00 96.69 88 LYS A O 1
ATOM 686 N N . VAL A 1 89 ? 1.901 -2.484 -7.986 1.00 98.12 89 VAL A N 1
ATOM 687 C CA . VAL A 1 89 ? 2.333 -3.402 -6.927 1.00 98.12 89 VAL A CA 1
ATOM 688 C C . VAL A 1 89 ? 1.505 -3.186 -5.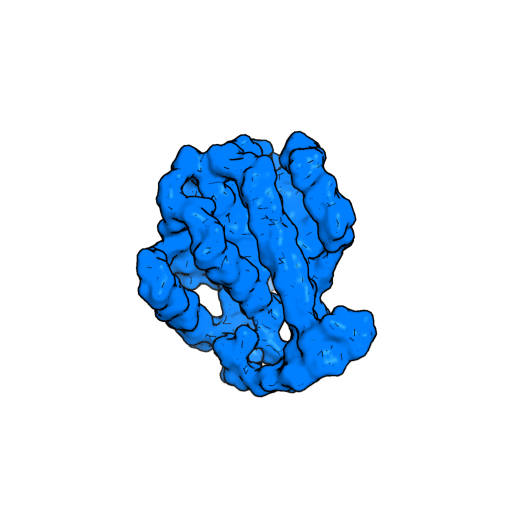662 1.00 98.12 89 VAL A C 1
ATOM 690 O O . VAL A 1 89 ? 0.967 -4.172 -5.150 1.00 98.12 89 VAL A O 1
ATOM 693 N N . GLY A 1 90 ? 1.327 -1.949 -5.192 1.00 98.44 90 GLY A N 1
ATOM 694 C CA . GLY A 1 90 ? 0.467 -1.628 -4.055 1.00 98.44 90 GLY A CA 1
ATOM 695 C C . GLY A 1 90 ? -0.968 -2.103 -4.253 1.00 98.44 90 GLY A C 1
ATOM 696 O O . GLY A 1 90 ? -1.525 -2.772 -3.371 1.00 98.44 90 GLY A O 1
ATOM 697 N N . ILE A 1 91 ? -1.529 -1.906 -5.454 1.00 98.62 91 ILE A N 1
ATOM 698 C CA . ILE A 1 91 ? -2.848 -2.447 -5.829 1.00 98.62 91 ILE A CA 1
ATOM 699 C C . ILE A 1 91 ? -2.881 -3.968 -5.645 1.00 98.62 91 ILE A C 1
ATOM 701 O O . ILE A 1 91 ? -3.764 -4.510 -4.972 1.00 98.62 91 ILE A O 1
ATOM 705 N N . PHE A 1 92 ? -1.902 -4.683 -6.206 1.00 98.69 92 PHE A N 1
ATOM 706 C CA . PHE A 1 92 ? -1.835 -6.140 -6.102 1.00 98.69 92 PHE A CA 1
ATOM 707 C C . PHE A 1 92 ? -1.717 -6.623 -4.649 1.00 98.69 92 PHE A C 1
ATOM 709 O O . PHE A 1 92 ? -2.375 -7.600 -4.266 1.00 98.69 92 PHE A O 1
ATOM 716 N N . VAL A 1 93 ? -0.916 -5.945 -3.823 1.00 98.81 93 VAL A N 1
ATOM 717 C CA . VAL A 1 93 ? -0.770 -6.258 -2.394 1.00 98.81 93 VAL A CA 1
ATOM 718 C C . VAL A 1 93 ? -2.101 -6.069 -1.664 1.00 98.81 93 VAL A C 1
ATOM 720 O O . VAL A 1 93 ? -2.540 -6.977 -0.951 1.00 98.81 93 VAL A O 1
ATOM 723 N N . CYS A 1 94 ? -2.781 -4.944 -1.883 1.00 98.81 94 CYS A N 1
ATOM 724 C CA . CYS A 1 94 ? -4.074 -4.638 -1.273 1.00 98.81 94 CYS A CA 1
ATOM 725 C C . CYS A 1 94 ? -5.149 -5.666 -1.656 1.00 98.81 94 CYS A C 1
ATOM 727 O O . CYS A 1 94 ? -5.808 -6.230 -0.779 1.00 98.81 94 CYS A O 1
ATOM 729 N N . LEU A 1 95 ? -5.278 -5.994 -2.946 1.00 98.69 95 LEU A N 1
ATOM 730 C CA . LEU A 1 95 ? -6.224 -7.007 -3.429 1.00 98.69 95 LEU A CA 1
ATOM 731 C C . LEU A 1 95 ? -5.897 -8.415 -2.894 1.00 98.69 95 LEU A C 1
ATOM 733 O O . LEU A 1 95 ? -6.797 -9.187 -2.550 1.00 98.69 95 LEU A O 1
ATOM 737 N N . SER A 1 96 ? -4.612 -8.748 -2.751 1.00 98.69 96 SER A N 1
ATOM 738 C CA . SER A 1 96 ? -4.170 -10.016 -2.152 1.00 98.69 96 SER A CA 1
ATOM 739 C C . SER A 1 96 ? -4.532 -10.119 -0.668 1.00 98.69 96 SER A C 1
ATOM 741 O O . SER A 1 96 ? -4.882 -11.200 -0.185 1.00 98.69 96 SER A O 1
ATOM 743 N N . LEU A 1 97 ? -4.458 -9.008 0.067 1.00 98.69 97 LEU A N 1
ATOM 744 C CA . LEU A 1 97 ? -4.846 -8.933 1.475 1.00 98.69 97 LEU A CA 1
ATOM 745 C C . LEU A 1 97 ? -6.367 -8.916 1.651 1.00 98.69 97 LEU A C 1
ATOM 747 O O . LEU A 1 97 ? -6.866 -9.572 2.564 1.00 98.69 97 LEU A O 1
ATOM 751 N N . LEU A 1 98 ? -7.116 -8.282 0.743 1.00 98.62 98 LEU A N 1
ATOM 752 C CA . LEU A 1 98 ? -8.583 -8.310 0.727 1.00 98.62 98 LEU A CA 1
ATOM 753 C C . LEU A 1 98 ? -9.134 -9.743 0.701 1.00 98.62 98 LEU A C 1
ATOM 755 O O . LEU A 1 98 ? -10.130 -10.045 1.360 1.00 98.62 98 LEU A O 1
ATOM 759 N N . LYS A 1 99 ? -8.471 -10.650 -0.027 1.00 98.19 99 LYS A N 1
ATOM 760 C CA . LYS A 1 99 ? -8.838 -12.076 -0.072 1.00 98.19 99 LYS A CA 1
ATOM 761 C C . LYS A 1 99 ? -8.568 -12.821 1.238 1.00 98.19 99 LYS A C 1
ATOM 763 O O . LYS A 1 99 ? -9.205 -13.837 1.486 1.00 98.19 99 LYS A O 1
ATOM 768 N N . GLN A 1 100 ? -7.629 -12.346 2.055 1.00 98.12 100 GLN A N 1
ATOM 769 C CA . GLN A 1 100 ? -7.161 -13.029 3.269 1.00 98.12 100 GLN A CA 1
ATOM 770 C C . GLN A 1 100 ? -7.746 -12.457 4.565 1.00 98.12 100 GLN A C 1
ATOM 772 O O . GLN A 1 100 ? -7.720 -13.131 5.593 1.00 98.12 100 GLN A O 1
ATOM 777 N N . LEU A 1 101 ? -8.211 -11.209 4.540 1.00 98.19 101 LEU A N 1
ATOM 778 C CA . LEU A 1 101 ? -8.751 -10.507 5.699 1.00 98.19 101 LEU A CA 1
ATOM 779 C C . LEU A 1 101 ? -10.277 -10.573 5.700 1.00 98.19 101 LEU A C 1
ATOM 781 O O . LEU A 1 101 ? -10.913 -10.301 4.683 1.00 98.19 101 LEU A O 1
ATOM 785 N N . ASP A 1 102 ? -10.866 -10.872 6.854 1.00 97.50 102 ASP A N 1
ATOM 786 C CA . ASP A 1 102 ? -12.323 -10.830 7.032 1.00 97.50 102 ASP A CA 1
ATOM 787 C C . ASP A 1 102 ? -12.837 -9.398 7.199 1.00 97.50 102 ASP A C 1
ATOM 789 O O . ASP A 1 102 ? -13.948 -9.086 6.771 1.00 97.50 102 ASP A O 1
ATOM 793 N N . THR A 1 103 ? -12.008 -8.523 7.780 1.00 98.38 103 THR A N 1
ATOM 794 C CA . THR A 1 103 ? -12.346 -7.127 8.061 1.00 98.38 103 THR A CA 1
ATOM 795 C C . THR A 1 103 ? -11.208 -6.191 7.660 1.00 98.38 103 THR A C 1
ATOM 797 O O . THR A 1 103 ? -10.104 -6.302 8.194 1.00 98.38 103 THR A O 1
ATOM 800 N N . VAL A 1 104 ? -11.470 -5.274 6.724 1.00 98.75 104 VAL A N 1
ATOM 801 C CA . VAL A 1 104 ? -10.504 -4.280 6.224 1.00 98.75 104 VAL A CA 1
ATOM 802 C C . VAL A 1 104 ? -11.220 -3.171 5.448 1.00 98.75 104 VAL A C 1
ATOM 804 O O . VAL A 1 104 ? -12.234 -3.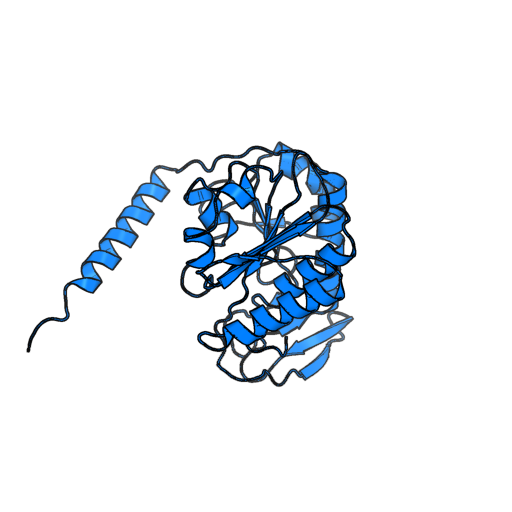430 4.796 1.00 98.75 104 VAL A O 1
ATOM 807 N N . LYS A 1 105 ? -10.684 -1.950 5.505 1.00 98.81 105 LYS A N 1
ATOM 808 C CA . LYS A 1 105 ? -10.988 -0.882 4.548 1.00 98.81 105 LYS A CA 1
ATOM 809 C C . LYS A 1 105 ? -9.829 -0.730 3.570 1.00 98.81 105 LYS A C 1
ATOM 811 O O . LYS A 1 105 ? -8.674 -0.792 3.980 1.00 98.81 105 LYS A O 1
ATOM 816 N N . ILE A 1 106 ? -10.127 -0.548 2.293 1.00 98.81 106 ILE A N 1
ATOM 817 C CA . ILE A 1 106 ? -9.117 -0.277 1.266 1.00 98.81 106 ILE A CA 1
ATOM 818 C C . ILE A 1 106 ? -9.592 0.918 0.457 1.00 98.81 106 ILE A C 1
ATOM 820 O O . ILE A 1 106 ? -10.768 0.972 0.099 1.00 98.81 106 ILE A O 1
ATOM 824 N N . VAL A 1 107 ? -8.694 1.855 0.192 1.00 98.62 107 VAL A N 1
ATOM 825 C CA . VAL A 1 107 ? -8.923 2.935 -0.763 1.00 98.62 107 VAL A CA 1
ATOM 826 C C . VAL A 1 107 ? -7.855 2.867 -1.845 1.00 98.62 107 VAL A C 1
ATOM 828 O O . VAL A 1 107 ? -6.690 2.614 -1.554 1.00 98.62 107 VAL A O 1
ATOM 831 N N . PHE A 1 108 ? -8.277 3.026 -3.092 1.00 98.44 108 PHE A N 1
ATOM 832 C CA . PHE A 1 108 ? -7.385 3.198 -4.227 1.00 98.44 108 PHE A CA 1
ATOM 833 C C . PHE A 1 108 ? -7.546 4.619 -4.747 1.00 98.44 108 PHE A C 1
ATOM 835 O O . PHE A 1 108 ? -8.638 4.971 -5.202 1.00 98.44 108 PHE A O 1
ATOM 842 N N . PHE A 1 109 ? -6.495 5.426 -4.630 1.00 96.94 109 PHE A N 1
ATOM 843 C CA . PHE A 1 109 ? -6.528 6.827 -5.037 1.00 96.94 109 PHE A CA 1
ATOM 844 C C . PHE A 1 109 ? -6.243 6.990 -6.527 1.00 96.94 109 PHE A C 1
ATOM 846 O O . PHE A 1 109 ? -5.567 6.167 -7.141 1.00 96.94 109 PHE A O 1
ATOM 853 N N . ASN A 1 110 ? -6.800 8.047 -7.108 1.00 92.75 110 ASN A N 1
ATOM 854 C CA . ASN A 1 110 ? -6.511 8.479 -8.467 1.00 92.75 110 ASN A CA 1
ATOM 855 C C . ASN A 1 110 ? -5.736 9.805 -8.458 1.00 92.75 110 ASN A C 1
ATOM 857 O O . ASN A 1 110 ? -6.091 10.727 -7.725 1.00 92.75 110 ASN A O 1
ATOM 861 N N . GLY A 1 111 ? -4.740 9.939 -9.327 1.00 85.19 111 GLY A N 1
ATOM 862 C CA . GLY A 1 111 ? -4.022 11.190 -9.550 1.00 85.19 111 GLY A CA 1
ATOM 863 C C . GLY A 1 111 ? -2.998 11.513 -8.464 1.00 85.19 111 GLY A C 1
ATOM 864 O O . GLY A 1 111 ? -2.794 12.698 -8.182 1.00 85.19 111 GLY A O 1
ATOM 865 N N . GLU A 1 112 ? -2.386 10.500 -7.844 1.00 84.38 112 GLU A N 1
ATOM 866 C CA . GLU A 1 112 ? -1.262 10.689 -6.913 1.00 84.38 112 GLU A CA 1
ATOM 867 C C . GLU A 1 112 ? -0.080 11.321 -7.654 1.00 84.38 112 GLU A C 1
ATOM 869 O O . GLU A 1 112 ? 0.387 12.395 -7.263 1.00 84.38 112 GLU A O 1
ATOM 874 N N . GLU A 1 113 ? 0.242 10.785 -8.835 1.00 80.00 113 GLU A N 1
ATOM 875 C CA . GLU A 1 113 ? 1.378 11.194 -9.672 1.00 80.00 113 GLU A CA 1
ATOM 876 C C . GLU A 1 113 ? 1.205 12.612 -10.244 1.00 80.00 113 GLU A C 1
ATOM 878 O O . GLU A 1 113 ? 2.135 13.233 -10.763 1.00 80.00 113 GLU A O 1
ATOM 883 N N . SER A 1 114 ? -0.019 13.145 -10.165 1.00 76.56 114 SER A N 1
ATOM 884 C CA . SER A 1 114 ? -0.385 14.511 -10.561 1.00 76.56 114 SER A CA 1
ATOM 885 C C . SER A 1 114 ? -0.532 15.465 -9.368 1.00 76.56 114 SER A C 1
ATOM 887 O O . SER A 1 114 ? -1.068 16.563 -9.528 1.00 76.56 114 SER A O 1
ATOM 889 N N . GLY A 1 115 ? -0.047 15.072 -8.186 1.00 74.69 115 GLY A N 1
ATOM 890 C CA . GLY A 1 115 ? -0.032 15.891 -6.974 1.00 74.69 115 GLY A CA 1
ATOM 891 C C . GLY A 1 115 ? -1.092 15.530 -5.933 1.00 74.69 115 GLY A C 1
ATOM 892 O O . GLY A 1 115 ? -1.442 16.391 -5.135 1.00 74.69 115 GLY A O 1
ATOM 893 N N . GLY A 1 116 ? -1.616 14.299 -5.929 1.00 79.88 116 GLY A N 1
ATOM 894 C CA . GLY A 1 116 ? -2.519 13.822 -4.870 1.00 79.88 116 GLY A CA 1
ATOM 895 C C . GLY A 1 116 ? -3.974 14.276 -4.989 1.00 79.88 116 GLY A C 1
ATOM 896 O O . GLY A 1 116 ? -4.659 14.397 -3.976 1.00 79.88 116 GLY A O 1
ATOM 897 N N . THR A 1 117 ? -4.482 14.509 -6.206 1.00 85.12 117 THR A N 1
ATOM 898 C CA . THR A 1 117 ? -5.857 15.026 -6.406 1.00 85.12 117 THR A CA 1
ATOM 899 C C . THR A 1 117 ? -6.920 14.120 -5.766 1.00 85.12 117 THR A C 1
ATOM 901 O O . THR A 1 117 ? -7.887 14.605 -5.175 1.00 85.12 117 THR A O 1
ATOM 904 N N . GLY A 1 118 ? -6.738 12.799 -5.850 1.00 89.75 118 GLY A N 1
ATOM 905 C CA . GLY A 1 118 ? -7.647 11.822 -5.261 1.00 89.75 118 GLY A CA 1
ATOM 906 C C . GLY A 1 118 ? -7.679 11.870 -3.737 1.00 89.75 118 GLY A C 1
ATOM 907 O O . GLY A 1 118 ? -8.765 11.841 -3.157 1.00 89.75 118 GLY A O 1
ATOM 908 N N . SER A 1 119 ? -6.521 11.975 -3.078 1.00 90.38 119 SER A N 1
ATOM 909 C CA . SER A 1 119 ? -6.443 12.065 -1.616 1.00 90.38 119 SER A CA 1
ATOM 910 C C . SER A 1 119 ? -6.875 13.437 -1.082 1.00 90.38 119 SER A C 1
ATOM 912 O O . SER A 1 119 ? -7.536 13.495 -0.041 1.00 90.38 119 SER A O 1
ATOM 914 N N . ASP A 1 120 ? -6.627 14.522 -1.821 1.00 90.06 120 ASP A N 1
ATOM 915 C CA . ASP A 1 120 ? -7.111 15.876 -1.501 1.00 90.06 120 ASP A CA 1
ATOM 916 C C . ASP A 1 120 ? -8.639 15.943 -1.457 1.00 90.06 120 ASP A C 1
ATOM 918 O O . ASP A 1 120 ? -9.240 16.513 -0.541 1.00 90.06 120 ASP A O 1
ATOM 922 N N . GLY A 1 121 ? -9.288 15.335 -2.447 1.00 91.12 121 GLY A N 1
ATOM 923 C CA . GLY A 1 121 ? -10.741 15.304 -2.552 1.00 91.12 121 GLY A CA 1
ATOM 924 C C . GLY A 1 121 ? -11.399 14.097 -1.887 1.00 91.12 121 GLY A C 1
ATOM 925 O O . GLY A 1 121 ? -12.594 13.881 -2.078 1.00 91.12 121 GLY A O 1
ATOM 926 N N . ALA A 1 122 ? -10.648 13.305 -1.115 1.00 93.94 122 ALA A N 1
ATOM 927 C CA . ALA A 1 122 ? -11.153 12.062 -0.553 1.00 93.94 122 ALA A CA 1
ATOM 928 C C . ALA A 1 122 ? -12.348 12.282 0.388 1.00 93.94 122 ALA A C 1
ATOM 930 O O . ALA A 1 122 ? -12.399 13.265 1.130 1.00 93.94 122 ALA A O 1
ATOM 931 N N . ILE A 1 123 ? -13.281 11.327 0.392 1.00 94.62 123 ILE A N 1
ATOM 932 C CA . ILE A 1 123 ? -14.488 11.353 1.227 1.00 94.62 123 ILE A CA 1
ATOM 933 C C . ILE A 1 123 ? -14.125 11.137 2.706 1.00 94.62 123 ILE A C 1
ATOM 935 O O . ILE A 1 123 ? -13.853 10.011 3.122 1.00 94.62 123 ILE A O 1
ATOM 939 N N . ASP A 1 124 ? -14.192 12.194 3.517 1.00 94.44 124 ASP A N 1
ATOM 940 C CA . ASP A 1 124 ? -13.798 12.180 4.939 1.00 94.44 124 ASP A CA 1
ATOM 941 C C . ASP A 1 124 ? -14.514 11.093 5.759 1.00 94.44 124 ASP A C 1
ATOM 943 O O . ASP A 1 124 ? -13.889 10.377 6.545 1.00 94.44 124 ASP A O 1
ATOM 947 N N . SER A 1 125 ? -15.817 10.896 5.519 1.00 96.69 125 SER A N 1
ATOM 948 C CA . SER A 1 125 ? -16.634 9.916 6.252 1.00 96.69 125 SER A CA 1
ATOM 949 C C . SER A 1 125 ? -16.184 8.466 6.048 1.00 96.69 125 SER A C 1
ATOM 951 O O . SER A 1 125 ? -16.486 7.593 6.866 1.00 96.69 125 SER A O 1
ATOM 953 N N . PHE A 1 126 ? -15.408 8.178 4.996 1.00 98.00 126 PHE A N 1
ATOM 954 C CA . PHE A 1 126 ? -14.797 6.865 4.819 1.00 98.00 126 PHE A CA 1
ATOM 955 C C . PHE A 1 126 ? -13.747 6.567 5.900 1.00 98.00 126 PHE A C 1
ATOM 957 O O . PHE A 1 126 ? -13.538 5.393 6.225 1.00 98.00 126 PHE A O 1
ATOM 964 N N . PHE A 1 127 ? -13.113 7.591 6.474 1.00 97.88 127 PHE A N 1
ATOM 965 C CA . PHE A 1 127 ? -12.000 7.441 7.407 1.00 97.88 127 PHE A CA 1
ATOM 966 C C . PHE A 1 127 ? -12.388 7.562 8.890 1.00 97.88 127 PHE A C 1
ATOM 968 O O . PHE A 1 127 ? -11.586 7.210 9.747 1.00 97.88 127 PHE A O 1
ATOM 975 N N . GLU A 1 128 ? -13.608 7.984 9.227 1.00 97.12 128 GLU A N 1
ATOM 976 C CA . GLU A 1 128 ? -14.032 8.236 10.622 1.00 97.12 128 GLU A CA 1
ATOM 977 C C . GLU A 1 128 ? -13.818 7.051 11.585 1.00 97.12 128 GLU A C 1
ATOM 979 O O . GLU A 1 128 ? -13.553 7.229 12.778 1.00 97.12 128 GLU A O 1
ATOM 984 N N . ASP A 1 129 ? -13.924 5.823 11.076 1.00 97.94 129 ASP A N 1
ATOM 985 C CA . ASP A 1 129 ? -13.804 4.581 11.836 1.00 97.94 129 ASP A CA 1
ATOM 986 C C . ASP A 1 129 ? -12.583 3.741 11.422 1.00 97.94 129 ASP A C 1
ATOM 988 O O . ASP A 1 129 ? -12.571 2.524 11.615 1.00 97.94 129 ASP A O 1
ATOM 992 N N . ILE A 1 130 ? -11.519 4.344 10.882 1.00 98.62 130 ILE A N 1
ATOM 993 C CA . ILE A 1 130 ? -10.250 3.620 10.720 1.00 98.62 130 ILE A CA 1
ATOM 994 C C . ILE A 1 130 ? -9.461 3.606 12.032 1.00 98.62 130 ILE A C 1
ATOM 996 O O . ILE A 1 130 ? -9.578 4.479 12.890 1.00 98.62 130 ILE A O 1
ATOM 1000 N N . GLY A 1 131 ? -8.656 2.565 12.216 1.00 98.62 131 GLY A N 1
ATOM 1001 C CA . GLY A 1 131 ? -7.780 2.426 13.373 1.00 98.62 131 GLY A CA 1
ATOM 1002 C C . GLY A 1 131 ? -6.359 2.923 13.127 1.00 98.62 131 GLY A C 1
ATOM 1003 O O . GLY A 1 131 ? -5.695 3.379 14.057 1.00 98.62 131 GLY A O 1
ATOM 1004 N N . TYR A 1 132 ? -5.896 2.768 11.889 1.00 98.81 132 TYR A N 1
ATOM 1005 C CA . TYR A 1 132 ? -4.582 3.133 11.362 1.00 98.81 132 TYR A CA 1
ATOM 1006 C C . TYR A 1 132 ? -4.596 2.912 9.844 1.00 98.81 132 TYR A C 1
ATOM 1008 O O . TYR A 1 132 ? -5.412 2.128 9.342 1.00 98.81 132 TYR A O 1
ATOM 1016 N N . MET A 1 133 ? -3.674 3.556 9.131 1.00 98.69 133 MET A N 1
ATOM 1017 C CA . MET A 1 133 ? -3.545 3.451 7.677 1.00 98.69 133 MET A CA 1
ATOM 1018 C C . MET A 1 133 ? -2.152 2.964 7.269 1.00 98.69 133 MET A C 1
ATOM 1020 O O . MET A 1 133 ? -1.149 3.443 7.793 1.00 98.69 133 MET A O 1
ATOM 1024 N N . LEU A 1 134 ? -2.099 2.004 6.344 1.00 98.69 134 LEU A N 1
ATOM 1025 C CA . LEU A 1 134 ? -0.867 1.441 5.789 1.00 98.69 134 LEU A CA 1
ATOM 1026 C C . LEU A 1 134 ? -0.880 1.626 4.261 1.00 98.69 134 LEU A C 1
ATOM 1028 O O . LEU A 1 134 ? -1.608 0.917 3.564 1.00 98.69 134 LEU A O 1
ATOM 1032 N N . ALA A 1 135 ? -0.092 2.570 3.752 1.00 98.31 135 ALA A N 1
ATOM 1033 C CA . ALA A 1 135 ? 0.172 2.719 2.322 1.00 98.31 135 ALA A CA 1
ATOM 1034 C C . ALA A 1 135 ? 1.194 1.687 1.843 1.00 98.31 135 ALA A C 1
ATOM 1036 O O . ALA A 1 135 ? 2.122 1.342 2.580 1.00 98.31 135 ALA A O 1
ATOM 1037 N N . ILE A 1 136 ? 1.008 1.181 0.626 1.00 98.19 136 ILE A N 1
ATOM 1038 C CA . ILE A 1 136 ? 1.885 0.188 -0.003 1.00 98.19 136 ILE A CA 1
ATOM 1039 C C . ILE A 1 136 ? 2.488 0.774 -1.276 1.00 98.19 136 ILE A C 1
ATOM 1041 O O . ILE A 1 136 ? 2.371 0.193 -2.342 1.00 98.19 136 ILE A O 1
ATOM 1045 N N . ASP A 1 137 ? 3.129 1.921 -1.139 1.00 95.75 137 ASP A N 1
ATOM 1046 C CA . ASP A 1 137 ? 3.466 2.779 -2.264 1.00 95.75 137 ASP A CA 1
ATOM 1047 C C . ASP A 1 137 ? 4.865 3.373 -2.078 1.00 95.75 137 ASP A C 1
ATOM 1049 O O . ASP A 1 137 ? 5.062 4.548 -1.764 1.00 95.75 137 ASP A O 1
ATOM 1053 N N . ARG A 1 138 ? 5.886 2.517 -2.122 1.00 96.31 138 ARG A N 1
ATOM 1054 C CA . ARG A 1 138 ? 7.260 2.994 -1.983 1.00 96.31 138 ARG A CA 1
ATOM 1055 C C . ARG A 1 138 ? 8.245 2.110 -2.739 1.00 96.31 138 ARG A C 1
ATOM 1057 O O . ARG A 1 138 ? 8.242 0.881 -2.647 1.00 96.31 138 ARG A O 1
ATOM 1064 N N . ASN A 1 139 ? 9.165 2.771 -3.430 1.00 96.69 139 ASN A N 1
ATOM 1065 C CA . ASN A 1 139 ? 10.292 2.131 -4.097 1.00 96.69 139 ASN A CA 1
ATOM 1066 C C . ASN A 1 139 ? 11.178 1.370 -3.092 1.00 96.69 139 ASN A C 1
ATOM 1068 O O . ASN A 1 139 ? 11.474 1.863 -2.000 1.00 96.69 139 ASN A O 1
ATOM 1072 N N . GLY A 1 140 ? 11.622 0.173 -3.468 1.00 97.44 140 GLY A N 1
ATOM 1073 C CA . GLY A 1 140 ? 12.525 -0.666 -2.687 1.00 97.44 140 GLY A CA 1
ATOM 1074 C C . GLY A 1 140 ? 11.815 -1.760 -1.892 1.00 97.44 140 GLY A C 1
ATOM 1075 O O . GLY A 1 140 ? 10.692 -2.152 -2.199 1.00 97.44 140 GLY A O 1
ATOM 1076 N N . ASN A 1 141 ? 12.474 -2.268 -0.846 1.00 97.31 141 ASN A N 1
ATOM 1077 C CA . ASN A 1 141 ? 11.963 -3.407 -0.070 1.00 97.31 141 ASN A CA 1
ATOM 1078 C C . ASN A 1 141 ? 12.261 -3.363 1.441 1.00 97.31 141 ASN A C 1
ATOM 1080 O O . ASN A 1 141 ? 12.132 -4.388 2.113 1.00 97.31 141 ASN A O 1
ATOM 1084 N N . SER A 1 142 ? 12.752 -2.243 1.967 1.00 97.69 142 SER A N 1
ATOM 1085 C CA . SER A 1 142 ? 13.197 -2.111 3.359 1.00 97.69 142 SER A CA 1
ATOM 1086 C C . SER A 1 142 ? 12.773 -0.812 4.045 1.00 97.69 142 SER A C 1
ATOM 1088 O O . SER A 1 142 ? 13.110 -0.618 5.209 1.00 97.69 142 SER A O 1
ATOM 1090 N N . ASP A 1 143 ? 12.047 0.075 3.370 1.00 98.38 143 ASP A N 1
ATOM 1091 C CA . ASP A 1 143 ? 11.618 1.350 3.946 1.00 98.38 143 ASP A CA 1
ATOM 1092 C C . ASP A 1 143 ? 10.281 1.185 4.669 1.00 98.38 143 ASP A C 1
ATOM 1094 O O . ASP A 1 143 ? 9.297 0.712 4.089 1.00 98.38 143 ASP A O 1
ATOM 1098 N N . TYR A 1 144 ? 10.262 1.604 5.932 1.00 98.44 144 TYR A N 1
ATOM 1099 C CA . TYR A 1 144 ? 9.081 1.906 6.730 1.00 98.44 144 TYR A CA 1
ATOM 1100 C C . TYR A 1 144 ? 9.015 3.423 6.909 1.00 98.44 144 TYR A C 1
ATOM 1102 O O . TYR A 1 144 ? 9.734 3.992 7.729 1.00 98.44 144 TYR A O 1
ATOM 1110 N N . VAL A 1 145 ? 8.180 4.087 6.117 1.00 98.00 145 VAL A N 1
ATOM 1111 C CA . VAL A 1 145 ? 8.008 5.536 6.181 1.00 98.00 145 VAL A CA 1
ATOM 1112 C C . VAL A 1 145 ? 7.012 5.880 7.280 1.00 98.00 145 VAL A C 1
ATOM 1114 O O . VAL A 1 145 ? 5.814 5.625 7.149 1.00 98.00 145 VAL A O 1
ATOM 1117 N N . ASN A 1 146 ? 7.521 6.455 8.365 1.00 96.81 146 ASN A N 1
ATOM 1118 C CA . ASN A 1 146 ? 6.756 6.874 9.545 1.00 96.81 146 ASN A CA 1
ATOM 1119 C C . ASN A 1 146 ? 7.014 8.336 9.939 1.00 96.81 146 ASN A C 1
ATOM 1121 O O . ASN A 1 146 ? 6.648 8.781 11.029 1.00 96.81 146 ASN A O 1
ATOM 1125 N N . ASN A 1 147 ? 7.681 9.075 9.060 1.00 93.62 147 ASN A N 1
ATOM 1126 C CA . ASN A 1 147 ? 8.015 10.474 9.230 1.00 93.62 147 ASN A CA 1
ATOM 1127 C C . ASN A 1 147 ? 7.944 11.159 7.865 1.00 93.62 147 ASN A C 1
ATOM 1129 O O . ASN A 1 147 ? 8.464 10.625 6.883 1.00 93.62 147 ASN A O 1
ATOM 1133 N N . TYR A 1 148 ? 7.338 12.339 7.817 1.00 91.06 148 TYR A N 1
ATOM 1134 C CA . TYR A 1 148 ? 7.300 13.183 6.631 1.00 91.06 148 TYR A CA 1
ATOM 1135 C C . TYR A 1 148 ? 7.873 14.544 6.977 1.00 91.06 148 TYR A C 1
ATOM 1137 O O . TYR A 1 148 ? 7.404 15.212 7.894 1.00 91.06 148 TYR A O 1
ATOM 1145 N N . LEU A 1 149 ? 8.904 14.951 6.233 1.00 86.31 149 LEU A N 1
ATOM 1146 C CA . LEU A 1 149 ? 9.497 16.288 6.347 1.00 86.31 149 LEU A CA 1
ATOM 1147 C C . LEU A 1 149 ? 9.938 16.660 7.778 1.00 86.31 149 LEU A C 1
ATOM 1149 O O . LEU A 1 149 ? 9.911 17.826 8.166 1.00 86.31 149 LEU A O 1
ATOM 1153 N N . GLY A 1 150 ? 10.381 15.666 8.552 1.00 84.88 150 GLY A N 1
ATOM 1154 C CA . GLY A 1 150 ? 10.827 15.830 9.935 1.00 84.88 150 GLY A CA 1
ATOM 1155 C C . GLY A 1 150 ? 9.738 15.571 10.975 1.00 84.88 150 GLY A C 1
ATOM 1156 O O . GLY A 1 150 ? 10.077 15.304 12.125 1.00 84.88 150 GLY A O 1
ATOM 1157 N N . GLU A 1 151 ? 8.468 15.517 10.580 1.00 88.94 151 GLU A N 1
ATOM 1158 C CA . GLU A 1 151 ? 7.343 15.297 11.486 1.00 88.94 151 GLU A CA 1
ATOM 1159 C C . GLU A 1 151 ? 6.892 13.829 11.486 1.00 88.94 151 GLU A C 1
ATOM 1161 O O . GLU A 1 151 ? 6.669 13.243 10.420 1.00 88.94 151 GLU A O 1
ATOM 1166 N N . PRO A 1 152 ? 6.757 13.190 12.661 1.00 94.19 152 PRO A N 1
ATOM 1167 C CA . PRO A 1 152 ? 6.210 11.843 12.754 1.00 94.19 152 PRO A CA 1
ATOM 1168 C C . PRO A 1 152 ? 4.797 11.751 12.171 1.00 94.19 152 PRO A C 1
ATOM 1170 O O . PRO A 1 152 ? 3.981 12.659 12.306 1.00 94.19 152 PRO A O 1
ATOM 1173 N N . SER A 1 153 ? 4.490 10.617 11.547 1.00 95.81 153 SER A N 1
ATOM 1174 C CA . SER A 1 153 ? 3.132 10.250 11.126 1.00 95.81 153 SER A CA 1
ATOM 1175 C C . SER A 1 153 ? 2.545 9.105 11.955 1.00 95.81 153 SER A C 1
ATOM 1177 O O . SER A 1 153 ? 1.383 8.723 11.768 1.00 95.81 153 SER A O 1
ATOM 1179 N N . THR A 1 154 ? 3.338 8.565 12.880 1.00 97.12 154 THR A N 1
ATOM 1180 C CA . THR A 1 154 ? 2.975 7.517 13.832 1.00 97.12 154 THR A CA 1
ATOM 1181 C C . THR A 1 154 ? 3.447 7.880 15.239 1.00 97.12 154 THR A C 1
ATOM 1183 O O . THR A 1 154 ? 4.297 8.742 15.452 1.00 97.12 154 THR A O 1
ATOM 1186 N N . THR A 1 155 ? 2.874 7.213 16.241 1.00 97.56 155 THR A N 1
ATOM 1187 C CA . THR A 1 155 ? 3.333 7.339 17.630 1.00 97.56 155 THR A CA 1
ATOM 1188 C C . THR A 1 155 ? 4.370 6.271 17.961 1.00 97.56 155 THR A C 1
ATOM 1190 O O . THR A 1 155 ? 4.266 5.131 17.507 1.00 97.56 155 THR A O 1
ATOM 1193 N N . LYS A 1 156 ? 5.272 6.560 18.906 1.00 96.94 156 LYS A N 1
ATOM 1194 C CA . LYS A 1 156 ? 6.214 5.556 19.431 1.00 96.94 156 LYS A CA 1
ATOM 1195 C C . LYS A 1 156 ? 5.525 4.269 19.908 1.00 96.94 156 LYS A C 1
ATOM 1197 O O . LYS A 1 156 ? 6.029 3.170 19.706 1.00 96.94 156 LYS A O 1
ATOM 1202 N N . LYS A 1 157 ? 4.344 4.386 20.525 1.00 97.75 157 LYS A N 1
ATOM 1203 C CA . LYS A 1 157 ? 3.547 3.235 20.981 1.00 97.75 157 LYS A CA 1
ATOM 1204 C C . LYS A 1 157 ? 3.089 2.348 19.818 1.00 97.75 157 LYS A C 1
ATOM 1206 O O . LYS A 1 157 ? 2.986 1.132 19.989 1.00 97.75 157 LYS A O 1
ATOM 1211 N N . PHE A 1 158 ? 2.759 2.950 18.676 1.00 98.38 158 PHE A N 1
ATOM 1212 C CA . PHE A 1 158 ? 2.443 2.226 17.450 1.00 98.38 158 PHE A CA 1
ATOM 1213 C C . PHE A 1 158 ? 3.692 1.506 16.930 1.00 98.38 158 PHE A C 1
ATOM 1215 O O . PHE A 1 158 ? 3.653 0.286 16.762 1.00 98.38 158 PHE A O 1
ATOM 1222 N N . ASP A 1 159 ? 4.806 2.228 16.802 1.00 98.31 159 ASP A N 1
ATOM 1223 C CA . ASP A 1 159 ? 6.072 1.704 16.274 1.00 98.31 159 ASP A CA 1
ATOM 1224 C C . ASP A 1 159 ? 6.615 0.545 17.121 1.00 98.31 159 ASP A C 1
ATOM 1226 O O . ASP A 1 159 ? 6.860 -0.548 16.607 1.00 98.31 159 ASP A O 1
ATOM 1230 N N . ASP A 1 160 ? 6.684 0.709 18.446 1.00 98.31 160 ASP A N 1
ATOM 1231 C CA . ASP A 1 160 ? 7.149 -0.329 19.376 1.00 98.31 16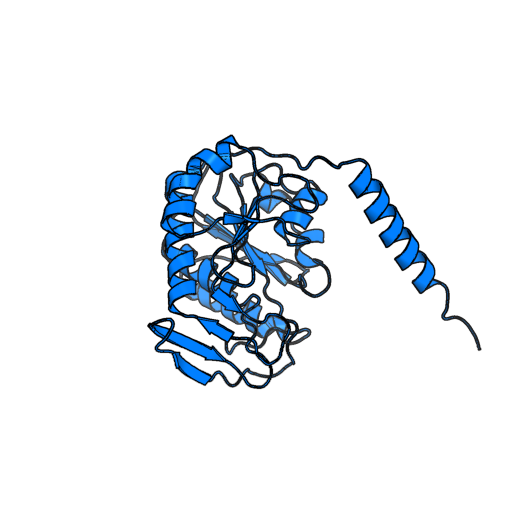0 ASP A CA 1
ATOM 1232 C C . ASP A 1 160 ? 6.314 -1.622 19.247 1.00 98.31 160 ASP A C 1
ATOM 1234 O O . ASP A 1 160 ? 6.813 -2.739 19.426 1.00 98.31 160 ASP A O 1
ATOM 1238 N N . LYS A 1 161 ? 5.026 -1.506 18.894 1.00 98.38 161 LYS A N 1
ATOM 1239 C CA . LYS A 1 161 ? 4.119 -2.654 18.771 1.00 98.38 161 LYS A CA 1
ATOM 1240 C C . LYS A 1 161 ? 4.394 -3.510 17.535 1.00 98.38 161 LYS A C 1
ATOM 1242 O O . LYS A 1 161 ? 4.150 -4.727 17.585 1.00 98.38 161 LYS A O 1
ATOM 1247 N N . ILE A 1 162 ? 4.890 -2.893 16.465 1.00 98.44 162 ILE A N 1
ATOM 1248 C CA . ILE A 1 162 ? 5.206 -3.536 15.182 1.00 98.44 162 ILE A CA 1
ATOM 1249 C C . ILE A 1 162 ? 6.708 -3.742 14.971 1.00 98.44 162 ILE A C 1
ATOM 1251 O O . ILE A 1 162 ? 7.076 -4.508 14.087 1.00 98.44 162 ILE A O 1
ATOM 1255 N N . LYS A 1 163 ? 7.567 -3.153 15.813 1.00 98.38 163 LYS A N 1
ATOM 1256 C CA . LYS A 1 163 ? 9.029 -3.193 15.688 1.00 98.38 163 LYS A CA 1
ATOM 1257 C C . LYS A 1 163 ? 9.594 -4.590 15.426 1.00 98.38 163 LYS A C 1
ATOM 1259 O O . LYS A 1 163 ? 10.326 -4.781 14.466 1.00 98.38 163 LYS A O 1
ATOM 1264 N N . HIS A 1 164 ? 9.199 -5.586 16.219 1.00 98.38 164 HIS A N 1
ATOM 1265 C CA . HIS A 1 164 ? 9.669 -6.966 16.026 1.00 98.38 164 HIS A CA 1
ATOM 1266 C C . HIS A 1 164 ? 9.297 -7.555 14.651 1.00 98.38 164 HIS A C 1
ATOM 1268 O O . HIS A 1 164 ? 10.004 -8.419 14.141 1.00 98.38 164 HIS A O 1
ATOM 1274 N N . ILE A 1 165 ? 8.184 -7.111 14.054 1.00 98.75 165 ILE A N 1
ATOM 1275 C CA . ILE A 1 165 ? 7.775 -7.510 12.704 1.00 98.75 165 ILE A CA 1
ATOM 1276 C C . ILE A 1 165 ? 8.683 -6.814 11.692 1.00 98.75 165 ILE A C 1
ATOM 1278 O O . ILE A 1 165 ? 9.237 -7.490 10.835 1.00 98.75 165 ILE A O 1
ATOM 1282 N N . LEU A 1 166 ? 8.882 -5.501 11.818 1.00 98.56 166 LEU A N 1
ATOM 1283 C CA . LEU A 1 166 ? 9.774 -4.744 10.935 1.00 98.56 166 LEU A CA 1
ATOM 1284 C C . LEU A 1 166 ? 11.187 -5.339 10.933 1.00 98.56 166 LEU A C 1
ATOM 1286 O O . LEU A 1 166 ? 11.700 -5.675 9.869 1.00 98.56 166 LEU A O 1
ATOM 1290 N N . ASP A 1 167 ? 11.751 -5.588 12.118 1.00 98.44 167 ASP A N 1
ATOM 1291 C CA . ASP A 1 167 ? 13.078 -6.186 12.287 1.00 98.44 167 ASP A CA 1
ATOM 1292 C C . ASP A 1 167 ? 13.162 -7.568 11.611 1.00 98.44 167 ASP A C 1
ATOM 1294 O O . ASP A 1 167 ? 14.113 -7.851 10.885 1.00 98.44 167 ASP A O 1
ATOM 1298 N N . TRP A 1 168 ? 12.139 -8.418 11.786 1.00 98.44 168 TRP A N 1
ATOM 1299 C CA . TRP A 1 168 ? 12.078 -9.745 11.160 1.00 98.44 168 TRP A CA 1
ATOM 1300 C C . TRP A 1 168 ? 12.061 -9.683 9.627 1.00 98.44 168 TRP A C 1
ATOM 1302 O O . TRP A 1 168 ? 12.616 -10.555 8.958 1.00 98.44 168 TRP A O 1
ATOM 1312 N N . PHE A 1 169 ? 11.405 -8.670 9.061 1.00 98.31 169 PHE A N 1
ATOM 1313 C CA . PHE A 1 169 ? 11.309 -8.473 7.615 1.00 98.31 169 PHE A CA 1
ATOM 1314 C C . PHE A 1 169 ? 12.405 -7.562 7.048 1.00 98.31 169 PHE A C 1
ATOM 1316 O O . PHE A 1 169 ? 12.450 -7.390 5.828 1.00 98.31 169 PHE A O 1
ATOM 1323 N N . GLY A 1 170 ? 13.287 -7.018 7.891 1.00 98.12 170 GLY A N 1
ATOM 1324 C CA . GLY A 1 170 ? 14.383 -6.133 7.498 1.00 98.12 170 GLY A CA 1
ATOM 1325 C C . GLY A 1 170 ? 13.958 -4.708 7.128 1.00 98.12 170 GLY A C 1
ATOM 1326 O O . GLY A 1 170 ? 14.672 -4.062 6.366 1.00 98.12 170 GLY A O 1
ATOM 1327 N N . TYR A 1 171 ? 12.814 -4.233 7.627 1.00 98.50 171 TYR A N 1
ATOM 1328 C CA . TYR A 1 171 ? 12.321 -2.876 7.380 1.00 98.50 171 TYR A CA 1
ATOM 1329 C C . TYR A 1 171 ? 12.840 -1.890 8.431 1.00 98.50 171 TYR A C 1
ATOM 1331 O O . TYR A 1 171 ? 12.961 -2.234 9.608 1.00 98.50 171 TYR A O 1
ATOM 1339 N N . LYS A 1 172 ? 13.138 -0.662 8.006 1.00 98.00 172 LYS A N 1
ATOM 1340 C CA . LYS A 1 172 ? 13.743 0.392 8.826 1.00 98.00 172 LYS A CA 1
ATOM 1341 C C . LYS A 1 172 ? 12.977 1.698 8.683 1.00 98.00 172 LYS A C 1
ATOM 1343 O O . LYS A 1 172 ? 12.512 2.031 7.595 1.00 98.00 172 LYS A O 1
ATOM 1348 N N . GLU A 1 173 ? 12.897 2.439 9.781 1.00 97.75 173 GLU A N 1
ATOM 1349 C CA . GLU A 1 173 ? 12.335 3.791 9.801 1.00 97.75 173 GLU A CA 1
ATOM 1350 C C . GLU A 1 173 ? 13.023 4.676 8.757 1.00 97.75 173 GLU A C 1
ATOM 1352 O O . GLU A 1 173 ? 14.249 4.674 8.631 1.00 97.75 173 GLU A O 1
ATOM 1357 N N . THR A 1 174 ? 12.215 5.385 7.976 1.00 96.50 174 THR A N 1
ATOM 1358 C CA . THR A 1 174 ? 12.648 6.202 6.843 1.00 96.50 174 THR A CA 1
ATOM 1359 C C . THR A 1 174 ? 11.803 7.470 6.773 1.00 96.50 174 THR A C 1
ATOM 1361 O O . THR A 1 174 ? 10.602 7.441 7.036 1.00 96.50 174 THR A O 1
ATOM 1364 N N . THR A 1 175 ? 12.413 8.590 6.388 1.00 93.44 175 THR A N 1
ATOM 1365 C CA . THR A 1 175 ? 11.683 9.836 6.127 1.00 93.44 175 THR A CA 1
ATOM 1366 C C . THR A 1 175 ? 11.204 9.881 4.677 1.00 93.44 175 THR A C 1
ATOM 1368 O O . THR A 1 175 ? 11.991 9.712 3.744 1.00 93.44 175 THR A O 1
ATOM 1371 N N . GLY A 1 176 ? 9.908 10.122 4.494 1.00 88.50 176 GLY A N 1
ATOM 1372 C CA . GLY A 1 176 ? 9.272 10.387 3.208 1.00 88.50 176 GLY A CA 1
ATOM 1373 C C . GLY A 1 176 ? 9.159 11.884 2.917 1.00 88.50 176 GLY A C 1
ATOM 1374 O O . GLY A 1 176 ? 9.334 12.725 3.802 1.00 88.50 176 GLY A O 1
ATOM 1375 N N . MET A 1 177 ? 8.850 12.209 1.660 1.00 83.06 177 MET A N 1
ATOM 1376 C CA . MET A 1 177 ? 8.574 13.587 1.230 1.00 83.06 177 MET A CA 1
ATOM 1377 C C . MET A 1 177 ? 7.078 13.826 1.022 1.00 83.06 177 MET A C 1
ATOM 1379 O O . MET A 1 177 ? 6.552 14.795 1.550 1.00 83.06 177 MET A O 1
ATOM 1383 N N . PHE A 1 178 ? 6.405 12.931 0.298 1.00 84.44 178 PHE A N 1
ATOM 1384 C CA . PHE A 1 178 ? 4.983 13.008 -0.029 1.00 84.44 178 PHE A CA 1
ATOM 1385 C C . PHE A 1 178 ? 4.430 11.595 -0.259 1.00 84.44 178 PHE A C 1
ATOM 1387 O O . PHE A 1 178 ? 5.195 10.725 -0.674 1.00 84.44 178 PHE A O 1
ATOM 1394 N N . THR A 1 179 ? 3.154 11.389 0.083 1.00 84.75 179 THR A N 1
ATOM 1395 C CA . THR A 1 179 ? 2.306 10.211 -0.201 1.00 84.75 179 THR A CA 1
ATOM 1396 C C . THR A 1 179 ? 0.841 10.610 0.013 1.00 84.75 179 THR A C 1
ATOM 1398 O O . THR A 1 179 ? 0.578 11.577 0.737 1.00 84.75 179 THR A O 1
ATOM 1401 N N . ASP A 1 180 ? -0.114 9.791 -0.430 1.00 88.12 180 ASP A N 1
ATOM 1402 C CA . ASP A 1 180 ? -1.526 9.953 -0.047 1.00 88.12 180 ASP A CA 1
ATOM 1403 C C . ASP A 1 180 ? -1.746 9.971 1.474 1.00 88.12 180 ASP A C 1
ATOM 1405 O O . ASP A 1 180 ? -2.557 10.740 1.986 1.00 88.12 180 ASP A O 1
ATOM 1409 N N . VAL A 1 181 ? -0.999 9.162 2.238 1.00 91.44 181 VAL A N 1
ATOM 1410 C CA . VAL A 1 181 ? -1.089 9.163 3.710 1.00 91.44 181 VAL A CA 1
ATOM 1411 C C . VAL A 1 181 ? -0.697 10.520 4.267 1.00 91.44 181 VAL A C 1
ATOM 1413 O O . VAL A 1 181 ? -1.386 11.044 5.138 1.00 91.44 181 VAL A O 1
ATOM 1416 N N . PHE A 1 182 ? 0.411 11.081 3.786 1.00 91.81 182 PHE A N 1
ATOM 1417 C CA . PHE A 1 182 ? 0.841 12.410 4.194 1.00 91.81 182 PHE A CA 1
ATOM 1418 C C . PHE A 1 182 ? -0.234 13.445 3.866 1.00 91.81 182 PHE A C 1
ATOM 1420 O O . PHE A 1 182 ? -0.617 14.199 4.755 1.00 91.81 182 PHE A O 1
ATOM 1427 N N . ASN A 1 183 ? -0.787 13.398 2.655 1.00 91.56 183 ASN A N 1
ATOM 1428 C CA . ASN A 1 183 ? -1.796 14.344 2.206 1.00 91.56 183 ASN A CA 1
ATOM 1429 C C . ASN A 1 183 ? -3.079 14.307 3.061 1.00 91.56 183 ASN A C 1
ATOM 1431 O O . ASN A 1 183 ? -3.574 15.330 3.533 1.00 91.56 183 ASN A O 1
ATOM 1435 N N . LEU A 1 184 ? -3.582 13.108 3.369 1.00 93.88 184 LEU A N 1
ATOM 1436 C CA . LEU A 1 184 ? -4.727 12.932 4.270 1.00 93.88 184 LEU A CA 1
ATOM 1437 C C . LEU A 1 184 ? -4.440 13.430 5.694 1.00 93.88 184 LEU A C 1
ATOM 1439 O O . LEU A 1 184 ? -5.335 13.943 6.366 1.00 93.88 184 LEU A O 1
ATOM 1443 N N . LYS A 1 185 ? -3.208 13.240 6.185 1.00 92.81 185 LYS A N 1
ATOM 1444 C CA . LYS A 1 185 ? -2.795 13.716 7.511 1.00 92.81 185 LYS A CA 1
ATOM 1445 C C . LYS A 1 185 ? -2.635 15.229 7.554 1.00 92.81 185 LYS A C 1
ATOM 1447 O O . LYS A 1 185 ? -2.992 15.823 8.568 1.00 92.81 185 LYS A O 1
ATOM 1452 N N . GLU A 1 186 ? -2.078 15.814 6.501 1.00 89.31 186 GLU A N 1
ATOM 1453 C CA . GLU A 1 186 ? -1.917 17.253 6.342 1.00 89.31 186 GLU A CA 1
ATOM 1454 C C . GLU A 1 186 ? -3.294 17.923 6.325 1.00 89.31 186 GLU A C 1
ATOM 1456 O O . GLU A 1 186 ? -3.597 18.753 7.177 1.00 89.31 186 GLU A O 1
ATOM 1461 N N . ASN A 1 187 ? -4.197 17.456 5.470 1.00 89.31 187 ASN A N 1
ATOM 1462 C CA . ASN A 1 187 ? -5.544 18.009 5.345 1.00 89.31 187 ASN A CA 1
ATOM 1463 C C . ASN A 1 187 ? -6.502 17.630 6.495 1.00 89.31 187 ASN A C 1
ATOM 1465 O O . ASN A 1 187 ? -7.711 17.789 6.359 1.00 89.31 187 ASN A O 1
ATOM 1469 N N . GLU A 1 188 ? -5.985 17.107 7.614 1.00 91.12 188 GLU A N 1
ATOM 1470 C CA . GLU A 1 188 ? -6.744 16.722 8.817 1.00 91.12 188 GLU A CA 1
ATOM 1471 C C . GLU A 1 188 ? -7.890 15.719 8.560 1.00 91.12 188 GLU A C 1
ATOM 1473 O O . GLU A 1 188 ? -8.782 15.550 9.391 1.00 91.12 188 GLU A O 1
ATOM 1478 N N . LYS A 1 189 ? -7.842 14.984 7.440 1.00 93.62 189 LYS A N 1
ATOM 1479 C CA . LYS A 1 189 ? -8.848 13.975 7.064 1.00 93.62 189 LYS A CA 1
ATOM 1480 C C . LYS A 1 189 ? -8.737 12.696 7.889 1.00 93.62 189 LYS A C 1
ATOM 1482 O O . LYS A 1 189 ? -9.703 11.942 7.995 1.00 93.62 189 LYS A O 1
ATOM 1487 N N . ILE A 1 190 ? -7.559 12.429 8.463 1.00 96.00 190 ILE A N 1
ATOM 1488 C CA . ILE A 1 190 ? -7.326 11.288 9.356 1.00 96.00 190 ILE A CA 1
ATOM 1489 C C . ILE A 1 190 ? -6.615 11.702 10.649 1.00 96.00 190 ILE A C 1
ATOM 1491 O O . ILE A 1 190 ? -5.617 12.425 10.645 1.00 96.00 190 ILE A O 1
ATOM 1495 N N . ASP A 1 191 ? -7.079 11.146 11.767 1.00 96.44 191 ASP A N 1
ATOM 1496 C CA . ASP A 1 191 ? -6.565 11.397 13.119 1.00 96.44 191 ASP A CA 1
ATOM 1497 C C . ASP A 1 191 ? -5.881 10.160 13.729 1.00 96.44 191 ASP A C 1
ATOM 1499 O O . ASP A 1 191 ? -5.807 9.992 14.949 1.00 96.44 191 ASP A O 1
ATOM 1503 N N . VAL A 1 192 ? -5.375 9.270 12.874 1.00 98.12 192 VAL A N 1
ATOM 1504 C CA . VAL A 1 192 ? -4.715 8.016 13.253 1.00 98.12 192 VAL A CA 1
ATOM 1505 C C . VAL A 1 192 ? -3.284 7.935 12.736 1.00 98.12 192 VAL A C 1
ATOM 1507 O O . VAL A 1 192 ? -2.876 8.677 11.845 1.00 98.12 192 VAL A O 1
ATOM 1510 N N . CYS A 1 193 ? -2.517 6.993 13.282 1.00 98.38 193 CYS A N 1
ATOM 1511 C CA . CYS A 1 193 ? -1.201 6.626 12.780 1.00 98.38 193 CYS A CA 1
ATOM 1512 C C . CYS A 1 193 ? -1.316 6.191 11.313 1.00 98.38 193 CYS A C 1
ATOM 1514 O O . CYS A 1 193 ? -2.119 5.313 10.978 1.00 98.38 193 CYS A O 1
ATOM 1516 N N . GLY A 1 194 ? -0.487 6.793 10.468 1.00 97.69 194 GLY A N 1
ATOM 1517 C CA . GLY A 1 194 ? -0.389 6.488 9.048 1.00 97.69 194 GLY A CA 1
ATOM 1518 C C . GLY A 1 194 ? 1.066 6.276 8.661 1.00 97.69 194 GLY A C 1
ATOM 1519 O O . GLY A 1 194 ? 1.939 7.026 9.095 1.00 97.69 194 GLY A O 1
ATOM 1520 N N . CYS A 1 195 ? 1.342 5.259 7.858 1.00 97.56 195 CYS A N 1
ATOM 1521 C CA . CYS A 1 195 ? 2.692 4.957 7.391 1.00 97.56 195 CYS A CA 1
ATOM 1522 C C . CYS A 1 195 ? 2.673 4.352 5.990 1.00 97.56 195 CYS A C 1
ATOM 1524 O O . CYS A 1 195 ? 1.620 3.940 5.507 1.00 97.56 195 CYS A O 1
ATOM 1526 N N . ASN A 1 196 ? 3.838 4.311 5.348 1.00 98.25 196 ASN A N 1
ATOM 1527 C CA . ASN A 1 196 ? 4.008 3.780 4.001 1.00 98.25 196 ASN A CA 1
ATOM 1528 C C . ASN A 1 196 ? 5.157 2.761 3.947 1.00 98.25 196 ASN A C 1
ATOM 1530 O O . ASN A 1 196 ? 6.119 2.859 4.712 1.00 98.25 196 ASN A O 1
ATOM 1534 N N . PHE A 1 197 ? 5.055 1.759 3.079 1.00 98.50 197 PHE A N 1
ATOM 1535 C CA . PHE A 1 197 ? 5.989 0.640 3.014 1.00 98.50 197 PHE A CA 1
ATOM 1536 C C . PHE A 1 197 ? 6.497 0.415 1.613 1.00 98.50 197 PHE A C 1
ATOM 1538 O O . PHE A 1 197 ? 5.720 0.269 0.674 1.00 98.50 197 PHE A O 1
ATOM 1545 N N . SER A 1 198 ? 7.814 0.260 1.507 1.00 98.19 198 SER A N 1
ATOM 1546 C CA . SER A 1 198 ? 8.392 -0.173 0.242 1.00 98.19 198 SER A CA 1
ATOM 1547 C C . SER A 1 198 ? 7.935 -1.577 -0.146 1.00 98.19 198 SER A C 1
ATOM 1549 O O . SER A 1 198 ? 7.836 -2.457 0.721 1.00 98.19 198 SER A O 1
ATOM 1551 N N . CYS A 1 199 ? 7.597 -1.783 -1.418 1.00 97.62 199 CYS A N 1
ATOM 1552 C CA . CYS A 1 199 ? 6.764 -2.918 -1.824 1.00 97.62 199 CYS A CA 1
ATOM 1553 C C . CYS A 1 199 ? 7.337 -3.794 -2.950 1.00 97.62 199 CYS A C 1
ATOM 1555 O O . CYS A 1 199 ? 6.700 -4.776 -3.332 1.00 97.62 199 CYS A O 1
ATOM 1557 N N . GLY A 1 200 ? 8.572 -3.540 -3.391 1.00 97.38 200 GLY A N 1
ATOM 1558 C CA . GLY A 1 200 ? 9.321 -4.418 -4.297 1.00 97.38 200 GLY A CA 1
ATOM 1559 C C . GLY A 1 200 ? 9.344 -3.972 -5.758 1.00 97.38 200 GLY A C 1
ATOM 1560 O O . GLY A 1 200 ? 9.721 -4.774 -6.617 1.00 97.38 200 GLY A O 1
ATOM 1561 N N . TYR A 1 201 ? 8.953 -2.727 -6.050 1.00 97.69 201 TYR A N 1
ATOM 1562 C CA . TYR A 1 201 ? 9.285 -2.058 -7.309 1.00 97.69 201 TYR A CA 1
ATOM 1563 C C . TYR A 1 201 ? 10.533 -1.181 -7.151 1.00 97.69 201 TYR A C 1
ATOM 1565 O O . TYR A 1 201 ? 10.848 -0.713 -6.056 1.00 97.69 201 TYR A O 1
ATOM 1573 N N . TYR A 1 202 ? 11.254 -0.970 -8.248 1.00 97.31 202 TYR A N 1
ATOM 1574 C CA . TYR A 1 202 ? 12.547 -0.290 -8.273 1.00 97.31 202 TYR A CA 1
ATOM 1575 C C . TYR A 1 202 ? 12.698 0.580 -9.509 1.00 97.31 202 TYR A C 1
ATOM 1577 O O . TYR A 1 202 ? 12.099 0.294 -10.540 1.00 97.31 202 TYR A O 1
ATOM 1585 N N . LEU A 1 203 ? 13.576 1.587 -9.420 1.00 95.12 203 LEU A N 1
ATOM 1586 C CA . LEU A 1 203 ? 13.790 2.579 -10.483 1.00 95.12 203 LEU A CA 1
ATOM 1587 C C . LEU A 1 203 ? 12.464 3.212 -10.946 1.00 95.12 203 LEU A C 1
ATOM 1589 O O . LEU A 1 203 ? 12.237 3.380 -12.147 1.00 95.12 203 LEU A O 1
ATOM 1593 N N . SER A 1 204 ? 11.591 3.522 -9.980 1.00 91.38 204 SER A N 1
ATOM 1594 C CA . SER A 1 204 ? 10.300 4.168 -10.216 1.00 91.38 204 SER A CA 1
ATOM 1595 C C . SER A 1 204 ? 10.449 5.429 -11.058 1.00 91.38 204 SER A C 1
ATOM 1597 O O . SER A 1 204 ? 11.486 6.097 -11.041 1.00 91.38 204 SER A O 1
ATOM 1599 N N . HIS A 1 205 ? 9.410 5.699 -11.847 1.00 90.06 205 HIS A N 1
ATOM 1600 C CA . HIS A 1 205 ? 9.343 6.814 -12.797 1.00 90.06 205 HIS A CA 1
ATOM 1601 C C . HIS A 1 205 ? 10.409 6.782 -13.902 1.00 90.06 205 HIS A C 1
ATOM 1603 O O . HIS A 1 205 ? 10.719 7.801 -14.519 1.00 90.06 205 HIS A O 1
ATOM 1609 N N . THR A 1 206 ? 10.960 5.601 -14.196 1.00 91.44 206 THR A N 1
ATOM 1610 C CA . THR A 1 206 ? 11.862 5.389 -15.335 1.00 91.44 206 THR A CA 1
ATOM 1611 C C . THR A 1 206 ? 11.373 4.249 -16.223 1.00 91.44 206 THR A C 1
ATOM 1613 O O . THR A 1 206 ? 10.698 3.329 -15.767 1.00 91.44 206 THR A O 1
ATOM 1616 N N . THR A 1 207 ? 11.776 4.246 -17.493 1.00 90.69 207 THR A N 1
ATOM 1617 C CA . THR A 1 207 ? 11.509 3.120 -18.408 1.00 90.69 207 THR A CA 1
ATOM 1618 C C . THR A 1 207 ? 12.221 1.830 -17.987 1.00 90.69 207 THR A C 1
ATOM 1620 O O . THR A 1 207 ? 11.897 0.758 -18.481 1.00 90.69 207 THR A O 1
ATOM 1623 N N . SER A 1 208 ? 13.182 1.922 -17.065 1.00 92.94 208 SER A N 1
ATOM 1624 C CA . SER A 1 208 ? 13.917 0.788 -16.497 1.00 92.94 208 SER A CA 1
ATOM 1625 C C . SER A 1 208 ? 13.264 0.235 -15.228 1.00 92.94 208 SER A C 1
ATOM 1627 O O . SER A 1 208 ? 13.901 -0.529 -14.501 1.00 92.94 208 SER A O 1
ATOM 1629 N N . GLU A 1 209 ? 12.030 0.640 -14.928 1.00 94.50 209 GLU A N 1
ATOM 1630 C CA . GLU A 1 209 ? 11.312 0.161 -13.757 1.00 94.50 209 GLU A CA 1
ATOM 1631 C C . GLU A 1 209 ? 11.152 -1.364 -13.780 1.00 94.50 209 GLU A C 1
ATOM 1633 O O . GLU A 1 209 ? 10.807 -1.970 -14.802 1.00 94.50 209 GLU A O 1
ATOM 1638 N N . TYR A 1 210 ? 11.384 -1.987 -12.628 1.00 96.19 210 TYR A N 1
ATOM 1639 C CA . TYR A 1 210 ? 11.247 -3.427 -12.473 1.00 96.19 210 TYR A CA 1
ATOM 1640 C C . TYR A 1 210 ? 10.609 -3.809 -11.143 1.00 96.19 210 TYR A C 1
ATOM 1642 O O . TYR A 1 210 ? 10.690 -3.079 -10.156 1.00 96.19 210 TYR A O 1
ATOM 1650 N N . VAL A 1 211 ? 9.990 -4.988 -11.118 1.00 98.19 211 VAL A N 1
ATOM 1651 C CA . VAL A 1 211 ? 9.306 -5.544 -9.944 1.00 98.19 211 VAL A CA 1
ATOM 1652 C C . VAL A 1 211 ? 9.912 -6.890 -9.577 1.00 98.19 211 VAL A C 1
ATOM 1654 O O . VAL A 1 211 ? 10.056 -7.758 -10.437 1.00 98.19 211 VAL A O 1
ATOM 1657 N N . VAL A 1 212 ? 10.220 -7.097 -8.295 1.00 98.38 212 VAL A N 1
ATOM 1658 C CA . VAL A 1 212 ? 10.777 -8.353 -7.771 1.00 98.38 212 VAL A CA 1
ATOM 1659 C C . VAL A 1 212 ? 9.693 -9.149 -7.041 1.00 98.38 212 VAL A C 1
ATOM 1661 O O . VAL A 1 212 ? 9.289 -8.821 -5.926 1.00 98.38 212 VAL A O 1
ATOM 1664 N N . GLU A 1 213 ? 9.243 -10.250 -7.644 1.00 98.12 213 GLU A N 1
ATOM 1665 C CA . GLU A 1 213 ? 8.090 -11.043 -7.183 1.00 98.12 213 GLU A CA 1
ATOM 1666 C C . GLU A 1 213 ? 8.169 -11.449 -5.701 1.00 98.12 213 GLU A C 1
ATOM 1668 O O . GLU A 1 213 ? 7.232 -11.265 -4.917 1.00 98.12 213 GLU A O 1
ATOM 1673 N N . ARG A 1 214 ? 9.311 -12.006 -5.292 1.00 97.75 214 ARG A N 1
ATOM 1674 C CA . ARG A 1 214 ? 9.530 -12.508 -3.933 1.00 97.75 214 ARG A CA 1
ATOM 1675 C C . ARG A 1 214 ? 9.365 -11.419 -2.876 1.00 97.75 214 ARG A C 1
ATOM 1677 O O . ARG A 1 214 ? 8.979 -11.720 -1.742 1.00 97.75 214 ARG A O 1
ATOM 1684 N N . GLU A 1 215 ? 9.674 -10.180 -3.226 1.00 98.12 215 GLU A N 1
ATOM 1685 C CA . GLU A 1 215 ? 9.612 -9.033 -2.327 1.00 98.12 215 GLU A CA 1
ATOM 1686 C C . GLU A 1 215 ? 8.187 -8.504 -2.197 1.00 98.12 215 GLU A C 1
ATOM 1688 O O . GLU A 1 215 ? 7.743 -8.250 -1.077 1.00 98.12 215 GLU A O 1
ATOM 1693 N N . VAL A 1 216 ? 7.415 -8.528 -3.286 1.00 98.50 216 VAL A N 1
ATOM 1694 C CA . VAL A 1 216 ? 5.963 -8.297 -3.249 1.00 98.50 216 VAL A CA 1
ATOM 1695 C C . VAL A 1 216 ? 5.283 -9.292 -2.292 1.00 98.50 216 VAL A C 1
ATOM 1697 O O . VAL A 1 216 ? 4.530 -8.924 -1.386 1.00 98.50 216 VAL A O 1
ATOM 1700 N N . TYR A 1 217 ? 5.615 -10.584 -2.383 1.00 98.38 217 TYR A N 1
ATOM 1701 C CA . TYR A 1 217 ? 5.097 -11.582 -1.435 1.00 98.38 217 TYR A CA 1
ATOM 1702 C C . TYR A 1 217 ? 5.651 -11.431 -0.010 1.00 98.38 217 TYR A C 1
ATOM 1704 O O . TYR A 1 217 ? 5.048 -11.905 0.964 1.00 98.38 217 TYR A O 1
ATOM 1712 N N . ARG A 1 218 ? 6.820 -10.808 0.157 1.00 98.12 218 ARG A N 1
ATOM 1713 C CA . ARG A 1 218 ? 7.390 -10.492 1.471 1.00 98.12 218 ARG A CA 1
ATOM 1714 C C . ARG A 1 218 ? 6.588 -9.375 2.143 1.00 98.12 218 ARG A C 1
ATOM 1716 O O . ARG A 1 218 ? 6.192 -9.583 3.292 1.00 98.12 218 ARG A O 1
ATOM 1723 N N . VAL A 1 219 ? 6.257 -8.291 1.434 1.00 98.38 219 VAL A N 1
ATOM 1724 C CA . VAL A 1 219 ? 5.436 -7.197 1.984 1.00 98.38 219 VAL A CA 1
ATOM 1725 C C . VAL A 1 219 ? 4.010 -7.662 2.304 1.00 98.38 219 VAL A C 1
ATOM 1727 O O . VAL A 1 219 ? 3.541 -7.405 3.410 1.00 98.38 219 VAL A O 1
ATOM 1730 N N . ILE A 1 220 ? 3.366 -8.489 1.462 1.00 98.81 220 ILE A N 1
ATOM 1731 C CA . ILE A 1 220 ? 2.040 -9.080 1.770 1.00 98.81 220 ILE A CA 1
ATOM 1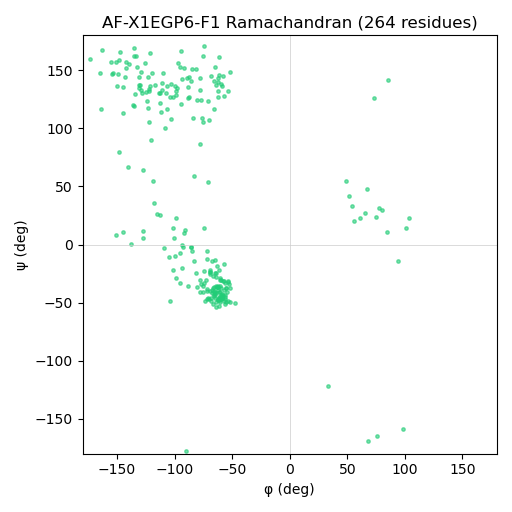732 C C . ILE A 1 220 ? 2.058 -9.795 3.130 1.00 98.81 220 ILE A C 1
ATOM 1734 O O . ILE A 1 220 ? 1.191 -9.584 3.982 1.00 98.81 220 ILE A O 1
ATOM 1738 N N . ARG A 1 221 ? 3.068 -10.643 3.366 1.00 98.75 221 ARG A N 1
ATOM 1739 C CA . ARG A 1 221 ? 3.198 -11.395 4.626 1.00 98.75 221 ARG A CA 1
ATOM 1740 C C . ARG A 1 221 ? 3.466 -10.485 5.821 1.00 98.75 221 ARG A C 1
ATOM 1742 O O . ARG A 1 221 ? 2.957 -10.764 6.910 1.00 98.75 221 ARG A O 1
ATOM 1749 N N . MET A 1 222 ? 4.263 -9.438 5.631 1.00 98.75 222 MET A N 1
ATOM 1750 C CA . MET A 1 222 ? 4.562 -8.459 6.670 1.00 98.75 222 MET A CA 1
ATOM 1751 C C . MET A 1 222 ? 3.298 -7.700 7.079 1.00 98.75 222 MET A C 1
ATOM 1753 O O . MET A 1 222 ? 2.922 -7.735 8.250 1.00 98.75 222 MET A O 1
ATOM 1757 N N . ILE A 1 223 ? 2.592 -7.106 6.116 1.00 98.81 223 ILE A N 1
ATOM 1758 C CA . ILE A 1 223 ? 1.385 -6.309 6.360 1.00 98.81 223 ILE A CA 1
ATOM 1759 C 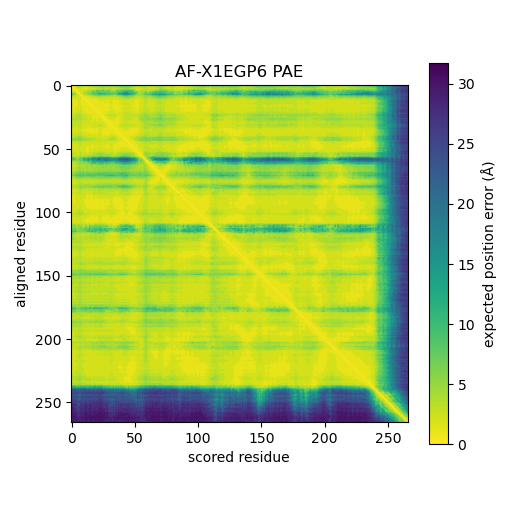C . ILE A 1 223 ? 0.283 -7.159 6.993 1.00 98.81 223 ILE A C 1
ATOM 1761 O O . ILE A 1 223 ? -0.333 -6.742 7.973 1.00 98.81 223 ILE A O 1
ATOM 1765 N N . LEU A 1 224 ? 0.095 -8.404 6.540 1.00 98.81 224 LEU A N 1
ATOM 1766 C CA . LEU A 1 224 ? -0.847 -9.328 7.178 1.00 98.81 224 LEU A CA 1
ATOM 1767 C C . LEU A 1 224 ? -0.510 -9.571 8.659 1.00 98.81 224 LEU A C 1
ATOM 1769 O O . LEU A 1 224 ? -1.404 -9.597 9.509 1.00 98.81 224 LEU A O 1
ATOM 1773 N N . LYS A 1 225 ? 0.775 -9.759 8.992 1.00 98.75 225 LYS A N 1
ATOM 1774 C CA . LYS A 1 225 ? 1.224 -9.914 10.386 1.00 98.75 225 LYS A CA 1
ATOM 1775 C C . LYS A 1 225 ? 1.013 -8.632 11.188 1.00 98.75 225 LYS A C 1
ATOM 1777 O O . LYS A 1 225 ? 0.580 -8.721 12.336 1.00 98.75 225 LYS A O 1
ATOM 1782 N N . MET A 1 226 ? 1.266 -7.466 10.596 1.00 98.62 226 MET A N 1
ATOM 1783 C CA . MET A 1 226 ? 1.028 -6.170 11.235 1.00 98.62 226 MET A CA 1
ATOM 1784 C C . MET A 1 226 ? -0.450 -5.967 11.549 1.00 98.62 226 MET A C 1
ATOM 1786 O O . MET A 1 226 ? -0.782 -5.673 12.695 1.00 98.62 226 MET A O 1
ATOM 1790 N N . ILE A 1 227 ? -1.345 -6.227 10.593 1.00 98.75 227 ILE A N 1
ATOM 1791 C CA . ILE A 1 227 ? -2.791 -6.115 10.809 1.00 98.75 227 ILE A CA 1
ATOM 1792 C C . ILE A 1 227 ? -3.249 -7.046 11.935 1.00 98.75 227 ILE A C 1
ATOM 1794 O O . ILE A 1 227 ? -3.934 -6.607 12.857 1.00 98.75 227 ILE A O 1
ATOM 1798 N N . LYS A 1 228 ? -2.796 -8.307 11.941 1.00 98.38 228 LYS A N 1
ATOM 1799 C CA . LYS A 1 228 ? -3.093 -9.256 13.031 1.00 98.38 228 LYS A CA 1
ATOM 1800 C C . LYS A 1 228 ? -2.572 -8.777 14.390 1.00 98.38 228 LYS A C 1
ATOM 1802 O O . LYS A 1 228 ? -3.206 -9.013 15.415 1.00 98.38 228 LYS A O 1
ATOM 1807 N N . ARG A 1 229 ? -1.414 -8.111 14.416 1.00 98.44 229 ARG A N 1
ATOM 1808 C CA . ARG A 1 229 ? -0.778 -7.606 15.640 1.00 98.44 229 ARG A CA 1
ATOM 1809 C C . ARG A 1 229 ? -1.460 -6.353 16.189 1.00 98.44 229 ARG A C 1
ATOM 1811 O O . ARG A 1 229 ? -1.588 -6.207 17.411 1.00 98.44 229 ARG A O 1
ATOM 1818 N N . LEU A 1 230 ? -1.843 -5.438 15.307 1.00 98.44 230 LEU A N 1
ATOM 1819 C CA . LEU A 1 230 ? -2.462 -4.161 15.646 1.00 98.44 230 LEU A CA 1
ATOM 1820 C C . LEU A 1 230 ? -3.944 -4.345 16.005 1.00 98.44 230 LEU A C 1
ATOM 1822 O O . LEU A 1 230 ? -4.386 -3.783 17.015 1.00 98.44 230 LEU A O 1
ATOM 1826 N N . GLY A 1 231 ? -4.649 -5.205 15.263 1.00 98.12 231 GLY A N 1
ATOM 1827 C CA . GLY A 1 231 ? -6.057 -5.550 15.449 1.00 98.12 231 GLY A CA 1
ATOM 1828 C C . GLY A 1 231 ? -7.010 -4.396 15.132 1.00 98.12 231 GLY A C 1
ATOM 1829 O O . GLY A 1 231 ? -6.611 -3.364 14.617 1.00 98.12 231 GLY A O 1
ATOM 1830 N N . HIS A 1 232 ? -8.285 -4.540 15.489 1.00 98.25 232 HIS A N 1
ATOM 1831 C CA . HIS A 1 232 ? -9.319 -3.526 15.231 1.00 98.25 232 HIS A CA 1
ATOM 1832 C C . HIS A 1 232 ? -9.328 -2.427 16.311 1.00 98.25 232 HIS A C 1
ATOM 1834 O O . HIS A 1 232 ? -10.295 -2.270 17.061 1.00 98.25 232 HIS A O 1
ATOM 1840 N N . LYS A 1 233 ? -8.193 -1.734 16.471 1.00 98.19 233 LYS A N 1
ATOM 1841 C CA . LYS A 1 233 ? -7.961 -0.699 17.492 1.00 98.19 233 LYS A CA 1
ATOM 1842 C C . LYS A 1 233 ? -7.566 0.619 16.840 1.00 98.19 233 LYS A C 1
ATOM 1844 O O . LYS A 1 233 ? -6.809 0.606 15.875 1.00 98.19 233 LYS A O 1
ATOM 1849 N N . LYS A 1 234 ? -8.013 1.730 17.430 1.00 98.38 234 LYS A N 1
ATOM 1850 C CA . LYS A 1 234 ? -7.562 3.073 17.064 1.00 98.38 234 LYS A CA 1
ATOM 1851 C C . LYS A 1 234 ? -6.194 3.373 17.666 1.00 98.38 234 LYS A C 1
ATOM 1853 O O . LYS A 1 234 ? -5.965 3.114 18.850 1.00 98.38 234 LYS A O 1
ATOM 1858 N N . TYR A 1 235 ? -5.300 3.895 16.839 1.00 98.38 235 TYR A N 1
ATOM 1859 C CA . TYR A 1 235 ? -4.005 4.433 17.228 1.00 98.38 235 TYR A CA 1
ATOM 1860 C C . TYR A 1 235 ? -3.984 5.888 16.802 1.00 98.38 235 TYR A C 1
ATOM 1862 O O . TYR A 1 235 ? -3.629 6.197 15.673 1.00 98.38 235 TYR A O 1
ATOM 1870 N N . GLU A 1 236 ? -4.425 6.757 17.698 1.00 97.94 236 GLU A N 1
ATOM 1871 C CA . GLU A 1 236 ? -4.578 8.184 17.434 1.00 97.94 236 GLU A CA 1
ATOM 1872 C C . GLU A 1 236 ? -3.235 8.843 17.109 1.00 97.94 236 GLU A C 1
ATOM 1874 O O . GLU A 1 236 ? -2.207 8.511 17.707 1.00 97.94 236 GLU A O 1
ATOM 1879 N N . HIS A 1 237 ? -3.259 9.749 16.136 1.00 96.38 237 HIS A N 1
ATOM 1880 C CA . HIS A 1 237 ? -2.141 10.601 15.765 1.00 96.38 237 HIS A CA 1
ATOM 1881 C C . HIS A 1 237 ? -2.616 11.778 14.904 1.00 96.38 237 HIS A C 1
ATOM 1883 O O . HIS A 1 237 ? -2.994 11.617 13.740 1.00 96.38 237 HIS A O 1
ATOM 1889 N N . THR A 1 238 ? -2.461 12.991 15.414 1.00 89.81 238 THR A N 1
ATOM 1890 C CA . THR A 1 238 ? -2.615 14.236 14.651 1.00 89.81 238 THR A CA 1
ATOM 1891 C C . THR A 1 238 ? -1.262 14.682 14.114 1.00 89.81 238 THR A C 1
ATOM 1893 O O . THR A 1 238 ? -0.244 14.477 14.765 1.00 89.81 238 THR A O 1
ATOM 1896 N N . PHE A 1 239 ? -1.223 15.221 12.898 1.00 84.19 239 PHE A N 1
ATOM 1897 C CA . PHE A 1 239 ? 0.027 15.728 12.334 1.00 84.19 239 PHE A CA 1
ATOM 1898 C C . PHE A 1 239 ? 0.297 17.124 12.901 1.00 84.19 239 PHE A C 1
ATOM 1900 O O . PHE A 1 239 ? -0.568 17.993 12.826 1.00 84.19 239 PHE A O 1
ATOM 1907 N N . GLU A 1 240 ? 1.458 17.332 13.519 1.00 77.44 240 GLU A N 1
ATOM 1908 C CA . GLU A 1 240 ? 1.826 18.640 14.058 1.00 77.44 240 GLU A CA 1
ATOM 1909 C C . GLU A 1 240 ? 2.657 19.405 13.032 1.00 77.44 240 GLU A C 1
ATOM 1911 O O . GLU A 1 240 ? 3.723 18.978 12.605 1.00 77.44 240 GLU A O 1
ATOM 1916 N N . TYR A 1 241 ? 2.167 20.571 12.625 1.00 65.38 241 TYR A N 1
ATOM 1917 C CA . TYR A 1 241 ? 2.886 21.435 11.703 1.00 65.38 241 TYR A CA 1
ATOM 1918 C C . TYR A 1 241 ? 4.025 22.174 12.410 1.00 65.38 241 TYR A C 1
ATOM 1920 O O . TYR A 1 241 ? 3.767 23.144 13.136 1.00 65.38 241 TYR A O 1
ATOM 1928 N N . SER A 1 242 ? 5.285 21.829 12.134 1.00 62.31 242 SER A N 1
ATOM 1929 C CA . SER A 1 242 ? 6.387 22.700 12.554 1.00 62.31 242 SER A CA 1
ATOM 1930 C C . SER A 1 242 ? 6.351 24.060 11.854 1.00 62.31 242 SER A C 1
ATOM 1932 O O . SER A 1 242 ? 5.876 24.238 10.728 1.00 62.31 242 SER A O 1
ATOM 1934 N N . TYR A 1 243 ? 6.913 25.064 12.530 1.00 52.28 243 TYR A N 1
ATOM 1935 C CA . TYR A 1 243 ? 7.074 26.421 12.003 1.00 52.28 243 TYR A CA 1
ATOM 1936 C C . TYR A 1 243 ? 7.858 26.455 10.673 1.00 52.28 243 TYR A C 1
ATOM 1938 O O . TYR A 1 243 ? 7.575 27.274 9.798 1.00 52.28 243 TYR A O 1
ATOM 1946 N N . SER A 1 244 ? 8.817 25.540 10.490 1.00 53.91 244 SER A N 1
ATOM 1947 C CA . SER A 1 244 ? 9.573 25.343 9.245 1.00 53.91 244 SER A CA 1
ATOM 1948 C C . SER A 1 244 ? 8.695 24.892 8.082 1.00 53.91 244 SER A C 1
ATOM 1950 O O . SER A 1 244 ? 8.838 25.422 6.979 1.00 53.91 244 SER A O 1
ATOM 1952 N N . TYR A 1 245 ? 7.758 23.977 8.331 1.00 54.25 245 TYR A N 1
ATOM 1953 C CA . TYR A 1 245 ? 6.845 23.468 7.314 1.00 54.25 245 TYR A CA 1
ATOM 1954 C C . TYR A 1 245 ? 5.914 24.567 6.784 1.00 54.25 245 TYR A C 1
ATOM 1956 O O . TYR A 1 245 ? 5.833 24.787 5.577 1.00 54.25 245 TYR A O 1
ATOM 1964 N N . LYS A 1 246 ? 5.327 25.373 7.682 1.00 54.09 246 LYS A N 1
ATOM 1965 C CA . LYS A 1 246 ? 4.474 26.523 7.309 1.00 54.09 246 LYS A CA 1
ATOM 1966 C C . LYS A 1 246 ? 5.197 27.544 6.420 1.00 54.09 246 LYS A C 1
ATOM 1968 O O . LYS A 1 246 ? 4.580 28.200 5.579 1.00 54.09 246 LYS A O 1
ATOM 1973 N N . LYS A 1 247 ? 6.514 27.699 6.588 1.00 49.59 247 LYS A N 1
ATOM 1974 C CA . LYS A 1 247 ? 7.346 28.582 5.754 1.00 49.59 247 LYS A CA 1
ATOM 1975 C C . LYS A 1 247 ? 7.651 27.973 4.378 1.00 49.59 247 LYS A C 1
ATOM 1977 O O . LYS A 1 247 ? 7.744 28.706 3.397 1.00 49.59 247 LYS A O 1
ATOM 1982 N N . TYR A 1 248 ? 7.803 26.652 4.303 1.00 53.34 248 TYR A N 1
ATOM 1983 C CA . TYR A 1 248 ? 8.032 25.928 3.053 1.00 53.34 248 TYR A CA 1
ATOM 1984 C C . TYR A 1 248 ? 6.775 25.914 2.170 1.00 53.34 248 TYR A C 1
ATOM 1986 O O . TYR A 1 248 ? 6.848 26.294 1.001 1.00 53.34 248 TYR A O 1
ATOM 1994 N N . THR A 1 249 ? 5.607 25.604 2.744 1.00 52.25 249 THR A N 1
ATOM 1995 C CA . THR A 1 249 ? 4.329 25.611 2.014 1.00 52.25 249 THR A CA 1
ATOM 1996 C C . THR A 1 249 ? 3.935 27.013 1.558 1.00 52.25 249 THR A C 1
ATOM 1998 O O . THR A 1 249 ? 3.615 27.206 0.388 1.00 52.25 249 THR A O 1
ATOM 2001 N N . SER A 1 250 ? 4.061 28.036 2.410 1.00 50.81 250 SER A N 1
ATOM 2002 C CA . SER A 1 250 ? 3.825 29.430 1.990 1.00 50.81 250 SER A CA 1
ATOM 2003 C C . SER A 1 250 ? 4.775 29.901 0.875 1.00 50.81 250 SER A C 1
ATOM 2005 O O . SER A 1 250 ? 4.378 30.703 0.027 1.00 50.81 250 SER A O 1
ATOM 2007 N N . GLY A 1 251 ? 6.005 29.376 0.824 1.00 47.31 251 GLY A N 1
ATOM 2008 C CA . GLY A 1 251 ? 6.961 29.625 -0.259 1.00 47.31 251 GLY A CA 1
ATOM 2009 C C . GLY A 1 251 ? 6.601 28.939 -1.584 1.00 47.31 251 GLY A C 1
ATOM 2010 O O . GLY A 1 251 ? 6.765 29.551 -2.639 1.00 47.31 251 GLY A O 1
ATOM 2011 N N . LEU A 1 252 ? 6.082 27.708 -1.534 1.00 45.47 252 LEU A N 1
ATOM 2012 C CA . LEU A 1 252 ? 5.615 26.945 -2.702 1.00 45.47 252 LEU A CA 1
ATOM 2013 C C . LEU A 1 252 ? 4.302 27.494 -3.277 1.00 45.47 252 LEU A C 1
ATOM 2015 O O . LEU A 1 252 ? 4.219 27.759 -4.474 1.00 45.47 252 LEU A O 1
ATOM 2019 N N . TYR A 1 253 ? 3.301 27.773 -2.438 1.00 44.03 253 TYR A N 1
ATOM 2020 C CA . TYR A 1 253 ? 2.059 28.417 -2.888 1.00 44.03 253 TYR A CA 1
ATOM 2021 C C . TYR A 1 253 ? 2.321 29.831 -3.437 1.00 44.03 253 TYR A C 1
ATOM 2023 O O . TYR A 1 253 ? 1.739 30.239 -4.444 1.00 44.03 253 TYR A O 1
ATOM 2031 N N . GLY A 1 254 ? 3.262 30.570 -2.835 1.00 39.84 254 GLY A N 1
ATOM 2032 C CA . GLY A 1 254 ? 3.690 31.884 -3.318 1.00 39.84 254 GLY A CA 1
ATOM 2033 C C . GLY A 1 254 ? 4.471 31.860 -4.640 1.00 39.84 254 GLY A C 1
ATOM 2034 O O . GLY A 1 254 ? 4.492 32.872 -5.345 1.00 39.84 254 GLY A O 1
ATOM 2035 N N . SER A 1 255 ? 5.107 30.738 -4.998 1.00 40.50 255 SER A N 1
ATOM 2036 C CA . SER A 1 255 ? 5.813 30.572 -6.276 1.00 40.50 255 SER A CA 1
ATOM 2037 C C . SER A 1 255 ? 4.887 30.065 -7.387 1.00 40.50 255 SER A C 1
ATOM 2039 O O . SER A 1 255 ? 4.979 30.562 -8.511 1.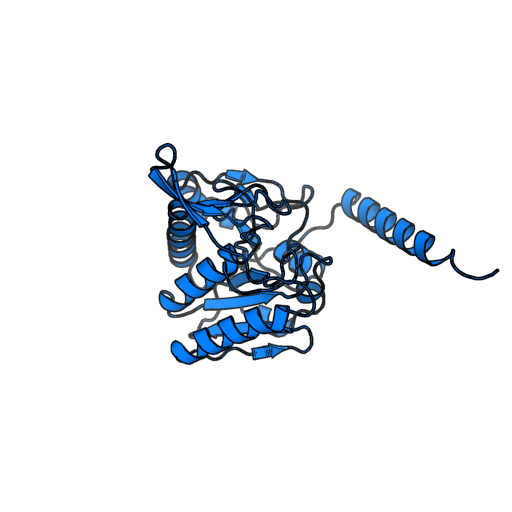00 40.50 255 SER A O 1
ATOM 2041 N N . MET A 1 256 ? 3.922 29.192 -7.075 1.00 38.69 256 MET A N 1
ATOM 2042 C CA . MET A 1 256 ? 2.879 28.768 -8.021 1.00 38.69 256 MET A CA 1
ATOM 2043 C C . MET A 1 256 ? 1.958 29.928 -8.428 1.00 38.69 256 MET A C 1
ATOM 2045 O O . MET A 1 256 ? 1.713 30.121 -9.618 1.00 38.69 256 MET A O 1
ATOM 2049 N N . ALA A 1 257 ? 1.542 30.781 -7.482 1.00 39.25 257 ALA A N 1
ATOM 2050 C CA . ALA A 1 257 ? 0.710 31.954 -7.778 1.00 39.25 257 ALA A CA 1
ATOM 2051 C C . ALA A 1 257 ? 1.412 33.007 -8.664 1.00 39.25 257 ALA A C 1
ATOM 2053 O O . ALA A 1 257 ? 0.751 33.771 -9.370 1.00 39.25 257 ALA A O 1
ATOM 2054 N N . LYS A 1 258 ? 2.754 33.048 -8.655 1.00 38.81 258 LYS A N 1
ATOM 2055 C CA . LYS A 1 258 ? 3.549 33.944 -9.516 1.00 38.81 258 LYS A CA 1
ATOM 2056 C C . LYS A 1 258 ? 3.739 33.408 -10.936 1.00 38.81 258 LYS A C 1
ATOM 2058 O O . LYS A 1 258 ? 3.917 34.206 -11.853 1.00 38.81 258 LYS A O 1
ATOM 2063 N N . ASN A 1 259 ? 3.660 32.093 -11.140 1.00 36.25 259 ASN A N 1
ATOM 2064 C CA . ASN A 1 259 ? 3.775 31.491 -12.472 1.00 36.25 259 ASN A CA 1
ATOM 2065 C C . ASN A 1 259 ? 2.455 31.502 -13.263 1.00 36.25 259 ASN A C 1
ATOM 2067 O O . ASN A 1 259 ? 2.480 31.374 -14.483 1.00 36.25 259 ASN A O 1
ATOM 2071 N N . THR A 1 260 ? 1.312 31.753 -12.619 1.00 37.38 260 THR A N 1
ATOM 2072 C CA . THR A 1 260 ? 0.011 31.913 -13.296 1.00 37.38 260 THR A CA 1
ATOM 2073 C C . THR A 1 260 ? -0.274 33.334 -13.805 1.00 37.38 260 THR A C 1
ATOM 2075 O O . THR A 1 260 ? -1.304 33.555 -14.439 1.00 37.38 260 THR A O 1
ATOM 2078 N N . SER A 1 261 ? 0.610 34.318 -13.576 1.00 36.50 261 SER A N 1
ATOM 2079 C CA . SER A 1 261 ? 0.374 35.724 -13.966 1.00 36.50 261 SER A CA 1
ATOM 2080 C C . SER A 1 261 ? 1.074 36.199 -15.250 1.00 36.50 261 SER A C 1
ATOM 2082 O O . SER A 1 261 ? 0.966 37.378 -15.588 1.00 36.50 261 SER A O 1
ATOM 2084 N N . HIS A 1 262 ? 1.750 35.328 -16.007 1.00 39.16 262 HIS A N 1
ATOM 2085 C CA . HIS A 1 262 ? 2.424 35.716 -17.258 1.00 39.16 262 HIS A CA 1
ATOM 2086 C C . HIS A 1 262 ? 2.047 34.844 -18.460 1.00 39.16 262 HIS A C 1
ATOM 2088 O O . HIS A 1 262 ? 2.888 34.195 -19.061 1.00 39.16 262 HIS A O 1
ATOM 2094 N N . THR A 1 263 ? 0.776 34.895 -18.858 1.00 40.25 263 THR A N 1
ATOM 2095 C CA . THR A 1 263 ? 0.354 34.696 -20.258 1.00 40.25 263 THR A CA 1
ATOM 2096 C C . THR A 1 263 ? -0.899 35.534 -20.541 1.00 40.25 263 THR A C 1
ATOM 2098 O O . THR A 1 263 ? -2.025 35.049 -20.528 1.00 40.25 263 THR A O 1
ATOM 2101 N N . LYS A 1 264 ? -0.714 36.838 -20.789 1.00 32.25 264 LYS A N 1
ATOM 2102 C CA . LYS A 1 264 ? -1.704 37.687 -21.478 1.00 32.25 264 LYS A CA 1
ATOM 2103 C C . LYS A 1 264 ? -0.995 38.726 -22.354 1.00 32.25 264 LYS A C 1
ATOM 2105 O O . LYS A 1 264 ? -0.401 39.646 -21.805 1.00 32.25 264 LYS A O 1
ATOM 2110 N N . GLY A 1 265 ? -1.156 38.581 -23.676 1.00 34.00 265 GLY A N 1
ATOM 2111 C CA . GLY A 1 265 ? -0.884 39.569 -24.740 1.00 34.00 265 GLY A CA 1
ATOM 2112 C C . GLY A 1 265 ? 0.607 39.804 -25.014 1.00 34.00 265 GLY A C 1
ATOM 2113 O O . GLY A 1 265 ? 1.349 40.101 -24.089 1.00 34.00 265 GLY A O 1
ATOM 2114 N N . TYR A 1 266 ? 1.136 39.690 -26.231 1.00 35.56 266 TYR A N 1
ATOM 2115 C CA . TYR A 1 266 ? 0.589 39.912 -27.575 1.00 35.56 266 TYR A CA 1
ATOM 2116 C C . TYR A 1 266 ? 1.095 38.859 -28.562 1.00 35.56 266 TYR A C 1
ATOM 2118 O O . TYR A 1 266 ? 2.216 38.350 -28.339 1.00 35.56 266 TYR A O 1
#

Foldseek 3Di:
DQQACADPSVVSQLVVLCVLCVVLVWDWDADPQGKIKGWAADFQAAEEEEAERHAPFDRHRFPWDWDADPVLRFIKIAGQRGDCVQPVLSVVLVSVVVNVDRGHMYMYAYCVVVPQPRLLPDDLVSAPRHQEYEYAGDADQAEKEQAEPNWGLADPVLCVLLVVLSVVRNHDYDYDHDDSSVSCLVVVSHFARYIYGHQAWHPGPGSGIMGTPVSNVSVSVSVSVSCVRSDRHHHGHHIDDDPVNVVVVCVVVVVVVVVVPPDDDD

pLDDT: mean 89.55, std 15.92, range [32.25, 98.88]

Nearest PDB structures (foldseek):
  3gb0-assembly1_A-2  TM=7.858E-01  e=3.822E-11  Bacillus cereus ATCC 10987
  5ne7-assembly1_A  TM=6.844E-01  e=1.428E-09  Thermotoga maritima MSB8
  3isx-assembly1_A  TM=6.796E-01  e=1.343E-09  Thermotoga maritima
  5l6z-assembly1_B  TM=6.351E-01  e=6.622E-09  Thermotoga maritima MSB8
  5ne7-assembly1_B  TM=6.355E-01  e=6.622E-09  Thermotoga maritima MSB8

InterPro domains:
  IPR007484 Peptidase M28 [PF04389] (40-178)

Organism: NCBI:txid412755

Solvent-accessible surface area (backbone atoms only — not comparable to full-atom values): 13978 Å² total; per-residue (Å²): 90,57,66,34,20,17,78,93,39,32,61,53,39,54,49,51,51,55,54,50,31,54,76,70,77,42,68,70,46,70,53,96,71,60,24,38,42,32,73,40,66,81,68,84,11,27,45,30,38,34,23,39,55,35,32,92,43,66,91,51,67,36,65,72,44,82,47,77,39,79,91,77,68,29,47,35,39,33,14,82,65,20,31,38,39,56,18,45,46,17,42,51,42,51,56,56,44,57,77,73,47,72,55,36,31,39,41,36,31,23,39,50,94,76,77,28,57,21,43,75,67,47,68,51,81,77,44,76,44,44,6,32,40,43,34,29,66,33,71,36,64,35,43,32,28,41,26,43,81,87,34,54,34,48,42,70,75,59,49,67,73,43,41,72,57,33,59,73,66,58,36,38,87,36,77,40,84,80,50,60,62,53,49,26,31,71,71,64,50,39,59,32,22,33,35,35,27,21,34,20,22,35,59,71,96,38,46,75,15,32,31,37,50,61,42,36,58,46,41,44,55,49,52,54,51,45,50,69,70,64,44,66,41,72,40,71,29,72,62,71,83,49,75,67,53,61,52,51,52,54,52,51,57,58,49,55,62,59,68,74,72,77,85,78,87,133

Sequence (266 aa):
LSVPASGDCIYFMQKYIMDFLSSCGVYGQMDELGNIYIVKGKAKYYPCLTAHMDTVHRYATPQVVESFDEKCNSKVFTAEEGIGGDDKVGIFVCLSLLKQLDTVKIVFFNGEESGGTGSDGAIDSFFEDIGYMLAIDRNGNSDYVNNYLGEPSTTKKFDDKIKHILDWFGYKETTGMFTDVFNLKENEKIDVCGCNFSCGYYLSHTTSEYVVEREVYRVIRMILKMIKRLGHKKYEHTFEYSYSYKKYTSGLYGSMAKNTSHTKGY

Mean predicted aligned error: 6.56 Å